Protein AF-A0A445M8Y1-F1 (afdb_monomer_lite)

Secondary structure (DSSP, 8-state):
-HHHHHHHHHHHHHHHT--HHHHHHHHHHHHHHHHHHHHHHHHTS--S-------GGGHHHHHHHHT-HHHHT-S-HHHHHHHHHHHHHHHHHHHHHHHHHHHHTSHHHHHHTT--HHHHHHHHHHHHHHHHHHHHHHHHTTHHHHHHHHHHHHHHHHHHHHHHHHH----HHHHH-HHHHHHHHHHHHHHHHHHTTTTTTS-HHHHHHH-SSTT-TTTT---

Structure (mmCIF, N/CA/C/O backbone):
data_AF-A0A445M8Y1-F1
#
_entry.id   AF-A0A445M8Y1-F1
#
loop_
_atom_site.group_PDB
_atom_site.id
_atom_site.type_symbol
_atom_site.label_atom_id
_atom_site.label_alt_id
_atom_site.label_comp_id
_atom_site.label_asym_id
_atom_site.label_entity_id
_atom_site.label_seq_id
_atom_site.pdbx_PDB_ins_code
_atom_site.Cartn_x
_atom_site.Cartn_y
_atom_site.Cartn_z
_atom_site.occupancy
_atom_site.B_iso_or_equiv
_atom_site.auth_seq_id
_atom_site.auth_comp_id
_atom_site.auth_asym_id
_atom_site.auth_atom_id
_atom_site.pdbx_PDB_model_num
ATOM 1 N N . MET A 1 1 ? -0.421 6.472 5.011 1.00 73.62 1 MET A N 1
ATOM 2 C CA . MET A 1 1 ? -1.508 6.854 4.087 1.00 73.62 1 MET A CA 1
ATOM 3 C C . MET A 1 1 ? -1.065 6.654 2.653 1.00 73.62 1 MET A C 1
ATOM 5 O O . MET A 1 1 ? -1.337 5.591 2.128 1.00 73.62 1 MET A O 1
ATOM 9 N N . LEU A 1 2 ? -0.297 7.571 2.052 1.00 77.38 2 LEU A N 1
ATOM 10 C CA . LEU A 1 2 ? 0.151 7.403 0.660 1.00 77.38 2 LEU A CA 1
ATO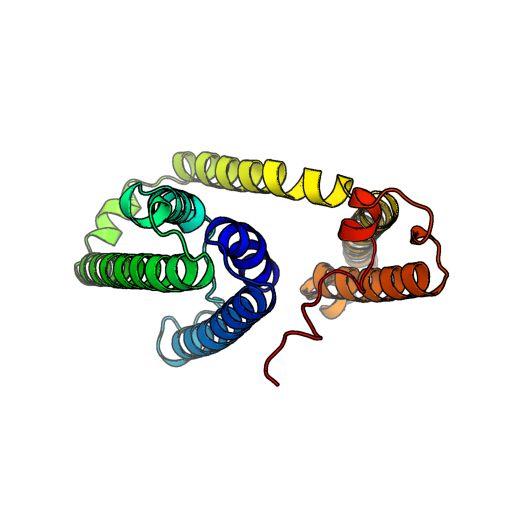M 11 C C . LEU A 1 2 ? 0.944 6.103 0.442 1.00 77.38 2 LEU A C 1
ATOM 13 O O . LEU A 1 2 ? 0.618 5.334 -0.454 1.00 77.38 2 LEU A O 1
ATOM 17 N N . GLY A 1 3 ? 1.906 5.801 1.323 1.00 80.50 3 GLY A N 1
ATOM 18 C CA . GLY A 1 3 ? 2.697 4.567 1.229 1.00 80.50 3 GLY A CA 1
ATOM 19 C C . GLY A 1 3 ? 1.847 3.293 1.278 1.00 80.50 3 GLY A C 1
ATOM 20 O O . GLY A 1 3 ? 1.976 2.439 0.410 1.00 80.50 3 GLY A O 1
ATOM 21 N N . THR A 1 4 ? 0.924 3.179 2.238 1.00 83.25 4 THR A N 1
ATOM 22 C CA . THR A 1 4 ? 0.043 2.005 2.375 1.00 83.25 4 THR A CA 1
ATOM 23 C C . THR A 1 4 ? -0.933 1.869 1.206 1.00 83.25 4 THR A C 1
ATOM 25 O O . THR A 1 4 ? -1.111 0.765 0.696 1.00 83.25 4 THR A O 1
ATOM 28 N N . SER A 1 5 ? -1.522 2.975 0.740 1.00 86.00 5 SER A N 1
ATOM 29 C CA . SER A 1 5 ? -2.474 2.982 -0.380 1.00 86.00 5 SER A CA 1
ATOM 30 C C . SER A 1 5 ? -1.845 2.597 -1.721 1.00 86.00 5 SER A C 1
ATOM 32 O O . SER A 1 5 ? -2.552 2.097 -2.587 1.00 86.00 5 SER A O 1
ATOM 34 N N . VAL A 1 6 ? -0.534 2.793 -1.893 1.00 87.25 6 VAL A N 1
ATOM 35 C CA . VAL A 1 6 ? 0.199 2.366 -3.098 1.00 87.25 6 VAL A CA 1
ATOM 36 C C . VAL A 1 6 ? 0.781 0.961 -2.929 1.00 87.25 6 VAL A C 1
ATOM 38 O O . VAL A 1 6 ? 0.692 0.134 -3.837 1.00 87.25 6 VAL A O 1
ATOM 41 N N . MET A 1 7 ? 1.351 0.657 -1.762 1.00 87.31 7 MET A N 1
ATOM 42 C CA . MET A 1 7 ? 2.057 -0.600 -1.504 1.00 87.31 7 MET A CA 1
ATOM 43 C C . MET A 1 7 ? 1.112 -1.803 -1.437 1.00 87.31 7 MET A C 1
ATOM 45 O O . MET A 1 7 ? 1.424 -2.843 -2.013 1.00 87.31 7 MET A O 1
ATOM 49 N N . ILE A 1 8 ? -0.058 -1.669 -0.800 1.00 90.00 8 ILE A N 1
ATOM 50 C CA . ILE A 1 8 ? -1.018 -2.778 -0.667 1.00 90.00 8 ILE A CA 1
ATOM 51 C C . ILE A 1 8 ? -1.516 -3.255 -2.049 1.00 90.00 8 ILE A C 1
ATOM 53 O O . ILE A 1 8 ? -1.362 -4.443 -2.340 1.00 90.00 8 ILE A O 1
ATOM 57 N N . PRO A 1 9 ? -2.029 -2.390 -2.951 1.00 91.06 9 PRO A N 1
ATOM 58 C CA . PRO A 1 9 ? -2.426 -2.823 -4.293 1.00 91.06 9 PRO A CA 1
ATOM 59 C C . PRO A 1 9 ? -1.253 -3.324 -5.130 1.00 91.06 9 PRO A C 1
ATOM 61 O O . PRO A 1 9 ? -1.394 -4.313 -5.842 1.00 91.06 9 PRO A O 1
ATOM 64 N N . SER A 1 10 ? -0.083 -2.688 -5.015 1.00 89.00 10 SER A N 1
ATOM 65 C CA . SER A 1 10 ? 1.110 -3.110 -5.760 1.00 89.00 10 SER A CA 1
ATOM 66 C C . SER A 1 10 ? 1.560 -4.525 -5.392 1.00 89.00 10 SER A C 1
ATOM 68 O O . SER A 1 10 ? 2.073 -5.236 -6.251 1.00 89.00 10 SER A O 1
ATOM 70 N N . MET A 1 11 ? 1.336 -4.948 -4.144 1.00 89.06 11 MET A N 1
ATOM 71 C CA . MET A 1 11 ? 1.609 -6.313 -3.690 1.00 89.06 11 MET A CA 1
ATOM 72 C C . MET A 1 11 ? 0.490 -7.298 -4.047 1.00 89.06 11 MET A C 1
ATOM 74 O O . MET A 1 11 ? 0.777 -8.425 -4.437 1.00 89.06 11 MET A O 1
ATOM 78 N N . LEU A 1 12 ? -0.778 -6.904 -3.895 1.00 91.94 12 LEU A N 1
ATOM 79 C CA . LEU A 1 12 ? -1.909 -7.836 -3.977 1.00 91.94 12 LEU A CA 1
ATOM 80 C C . LEU A 1 12 ? -2.469 -8.007 -5.393 1.00 91.94 12 LEU A C 1
ATOM 82 O O . LEU A 1 12 ? -2.816 -9.122 -5.772 1.00 91.94 12 LEU A O 1
ATOM 86 N N . VAL A 1 13 ? -2.561 -6.937 -6.187 1.00 92.25 13 VAL A N 1
ATOM 87 C CA . VAL A 1 13 ? -3.197 -6.973 -7.518 1.00 92.25 13 VAL A CA 1
ATOM 88 C C . VAL A 1 13 ? -2.524 -7.961 -8.478 1.00 92.25 13 VAL A C 1
ATOM 90 O O . VAL A 1 13 ? -3.246 -8.750 -9.092 1.00 92.25 13 VAL A O 1
ATOM 93 N N . PRO A 1 14 ? -1.179 -8.032 -8.557 1.00 90.56 14 PRO A N 1
ATOM 94 C CA . PRO A 1 14 ? -0.519 -9.022 -9.406 1.00 90.56 14 PRO A CA 1
ATOM 95 C C . PRO A 1 14 ? -0.829 -10.470 -9.001 1.00 90.56 14 PRO A C 1
ATOM 97 O O . PRO A 1 14 ? -0.978 -11.333 -9.861 1.00 90.56 14 PRO A O 1
ATOM 100 N N . LEU A 1 15 ? -0.986 -10.744 -7.700 1.00 90.69 15 LEU A N 1
ATOM 101 C CA . LEU A 1 15 ? -1.297 -12.088 -7.192 1.00 90.69 15 LEU A CA 1
ATOM 102 C C . LEU A 1 15 ? -2.711 -12.548 -7.568 1.00 90.69 15 LEU A C 1
ATOM 104 O O . LEU A 1 15 ? -2.971 -13.745 -7.643 1.00 90.69 15 LEU A O 1
ATOM 108 N N . MET A 1 16 ? -3.612 -11.602 -7.831 1.00 91.06 16 MET A N 1
ATOM 109 C CA . MET A 1 16 ? -4.979 -11.868 -8.278 1.00 91.06 16 MET A CA 1
ATOM 110 C C . MET A 1 16 ? -5.075 -12.079 -9.797 1.00 91.06 16 MET A C 1
ATOM 112 O O . MET A 1 16 ? -6.100 -12.543 -10.284 1.00 91.06 16 MET A O 1
ATOM 116 N N . GLY A 1 17 ? -4.007 -11.803 -10.557 1.00 87.44 17 GLY A N 1
ATOM 117 C CA . GLY A 1 17 ? -4.031 -11.778 -12.026 1.00 87.44 17 GLY A CA 1
ATOM 118 C C . GLY A 1 17 ? -4.424 -10.428 -12.628 1.00 87.44 17 GLY A C 1
ATOM 119 O O . GLY A 1 17 ? -4.651 -10.356 -13.830 1.00 87.44 17 GLY A O 1
ATOM 120 N N . GLY A 1 18 ? -4.497 -9.368 -11.816 1.00 88.81 18 GLY A N 1
ATOM 121 C CA . GLY A 1 18 ? -4.826 -8.031 -12.303 1.00 88.81 18 GLY A CA 1
ATOM 122 C C . GLY A 1 18 ? -3.691 -7.409 -13.118 1.00 88.81 18 GLY A C 1
ATOM 123 O O . GLY A 1 18 ? -2.506 -7.629 -12.847 1.00 88.81 18 GLY A O 1
ATOM 124 N N . THR A 1 19 ? -4.071 -6.605 -14.104 1.00 90.62 19 THR A N 1
ATOM 125 C CA . THR A 1 19 ? -3.153 -5.851 -14.968 1.00 90.62 19 THR A CA 1
ATOM 126 C C . THR A 1 19 ? -2.635 -4.577 -14.283 1.00 90.62 19 THR A C 1
ATOM 128 O O . THR A 1 19 ? -3.088 -4.197 -13.199 1.00 90.62 19 THR A O 1
ATOM 131 N N . ASP A 1 20 ? -1.693 -3.867 -14.912 1.00 87.88 20 ASP A N 1
ATOM 132 C CA . ASP A 1 20 ? -1.254 -2.555 -14.414 1.00 87.88 20 ASP A CA 1
ATOM 133 C C . ASP A 1 20 ? -2.398 -1.525 -14.405 1.00 87.88 20 ASP A C 1
ATOM 135 O O . ASP A 1 20 ? -2.482 -0.722 -13.475 1.00 87.88 20 ASP A O 1
ATOM 139 N N . ALA A 1 21 ? -3.335 -1.610 -15.356 1.00 88.00 21 ALA A N 1
ATOM 140 C CA . ALA A 1 21 ? -4.548 -0.789 -15.372 1.00 88.00 21 ALA A CA 1
ATOM 141 C C . ALA A 1 21 ? -5.437 -1.062 -14.146 1.00 88.00 21 ALA A C 1
ATOM 143 O O . ALA A 1 21 ? -5.876 -0.134 -13.461 1.00 88.00 21 ALA A O 1
ATOM 144 N N . ASP A 1 22 ? -5.638 -2.339 -13.807 1.00 90.38 22 ASP A N 1
ATOM 145 C CA . ASP A 1 22 ? -6.395 -2.745 -12.618 1.00 90.38 22 ASP A CA 1
ATOM 146 C C . ASP A 1 22 ? -5.720 -2.258 -11.329 1.00 90.38 22 ASP A C 1
ATOM 148 O O . ASP A 1 22 ? -6.378 -1.763 -10.410 1.00 90.38 22 ASP A O 1
ATOM 152 N N . LYS A 1 23 ? -4.386 -2.332 -11.275 1.00 90.94 23 LYS A N 1
ATOM 153 C CA . LYS A 1 23 ? -3.584 -1.851 -10.144 1.00 90.94 23 LYS A CA 1
ATOM 154 C C . LYS A 1 23 ? -3.793 -0.359 -9.905 1.00 90.94 23 LYS A C 1
ATOM 156 O O . LYS A 1 23 ? -4.068 0.037 -8.772 1.00 90.94 23 LYS A O 1
ATOM 161 N N . ILE A 1 24 ? -3.705 0.461 -10.953 1.00 90.12 24 ILE A N 1
ATOM 162 C CA . ILE A 1 24 ? -3.908 1.915 -10.854 1.00 90.12 24 ILE A CA 1
ATOM 163 C C . ILE A 1 24 ? -5.339 2.226 -10.439 1.00 90.12 24 ILE A C 1
ATOM 165 O O . ILE A 1 24 ? -5.545 3.049 -9.548 1.00 90.12 24 ILE A O 1
ATOM 169 N N . ARG A 1 25 ? -6.323 1.531 -11.022 1.00 91.06 25 ARG A N 1
ATOM 170 C CA . ARG A 1 25 ? -7.731 1.705 -10.664 1.00 91.06 25 ARG A CA 1
ATOM 171 C C . ARG A 1 25 ? -7.951 1.480 -9.170 1.00 91.06 25 ARG A C 1
ATOM 173 O O . ARG A 1 25 ? -8.587 2.308 -8.526 1.00 91.06 25 ARG A O 1
ATOM 180 N N . VAL A 1 26 ? -7.369 0.422 -8.602 1.00 92.44 26 VAL A N 1
ATOM 181 C CA . VAL A 1 26 ? -7.456 0.134 -7.161 1.00 92.44 26 VAL A CA 1
ATOM 182 C C . VAL A 1 26 ? -6.739 1.199 -6.318 1.00 92.44 26 VAL A C 1
ATOM 184 O O . VAL A 1 26 ? -7.274 1.619 -5.290 1.00 92.44 26 VAL A O 1
ATOM 187 N N . ILE A 1 27 ? -5.561 1.676 -6.740 1.00 92.00 27 ILE A N 1
ATOM 188 C CA . ILE A 1 27 ? -4.834 2.758 -6.045 1.00 92.00 27 ILE A CA 1
ATOM 189 C C . ILE A 1 27 ? -5.676 4.039 -6.022 1.00 92.00 27 ILE A C 1
ATOM 191 O O . ILE A 1 27 ? -5.861 4.640 -4.962 1.00 92.00 27 ILE A O 1
ATOM 195 N N . GLN A 1 28 ? -6.227 4.436 -7.169 1.00 91.00 28 GLN A N 1
ATOM 196 C CA . GLN A 1 28 ? -7.053 5.632 -7.304 1.00 91.00 28 GLN A CA 1
ATOM 197 C C . GLN A 1 28 ? -8.319 5.536 -6.449 1.00 91.00 28 GLN A C 1
ATOM 199 O O . GLN A 1 28 ? -8.632 6.477 -5.718 1.00 91.00 28 GLN A O 1
ATOM 204 N N . THR A 1 29 ? -9.019 4.396 -6.467 1.00 92.12 29 THR A N 1
ATOM 205 C CA . THR A 1 29 ? -10.215 4.216 -5.634 1.00 92.12 29 THR A CA 1
ATOM 206 C C . THR A 1 29 ? -9.878 4.236 -4.149 1.00 92.12 29 THR A C 1
ATOM 208 O O . THR A 1 29 ? -10.604 4.852 -3.375 1.00 92.12 29 THR A O 1
ATOM 211 N N . LEU A 1 30 ? -8.767 3.618 -3.732 1.00 92.25 30 LEU A N 1
ATOM 212 C CA . LEU A 1 30 ? -8.340 3.643 -2.332 1.00 92.25 30 LEU A CA 1
ATOM 213 C C . LEU A 1 30 ? -7.996 5.055 -1.865 1.00 92.25 30 LEU A C 1
ATOM 215 O O . LEU A 1 30 ? -8.400 5.428 -0.767 1.00 92.25 30 LEU A O 1
ATOM 219 N N . LEU A 1 31 ? -7.280 5.842 -2.673 1.00 91.94 31 LEU A N 1
ATOM 220 C CA . LEU A 1 31 ? -6.955 7.233 -2.345 1.00 91.94 31 LEU A CA 1
ATOM 221 C C . LEU A 1 31 ? -8.214 8.100 -2.257 1.00 91.94 31 LEU A C 1
ATOM 223 O O . LEU A 1 31 ? -8.374 8.848 -1.294 1.00 91.94 31 LEU A O 1
ATOM 227 N N . PHE A 1 32 ? -9.127 7.957 -3.217 1.00 92.62 32 PHE A N 1
ATOM 228 C CA . PHE A 1 32 ? -10.375 8.714 -3.247 1.00 92.62 32 PHE A CA 1
ATOM 229 C C . PHE A 1 32 ? -11.269 8.395 -2.040 1.00 92.62 32 PHE A C 1
ATOM 231 O O . PHE A 1 32 ? -11.679 9.294 -1.306 1.00 92.62 32 PHE A O 1
ATOM 238 N N . VAL A 1 33 ? -11.503 7.107 -1.771 1.00 92.81 33 VAL A N 1
ATOM 239 C CA . VAL A 1 33 ? -12.322 6.654 -0.636 1.00 92.81 33 VAL A CA 1
ATOM 240 C C . VAL A 1 33 ? -11.652 6.981 0.704 1.00 92.81 33 VAL A C 1
ATOM 242 O O . VAL A 1 33 ? -12.331 7.376 1.647 1.00 92.81 33 VAL A O 1
ATOM 245 N N . SER A 1 34 ? -10.322 6.889 0.799 1.00 92.06 34 SER A N 1
ATOM 246 C CA . SER A 1 34 ? -9.547 7.330 1.971 1.00 92.06 34 SER A CA 1
ATOM 247 C C . SER A 1 34 ? -9.737 8.823 2.257 1.00 92.06 34 SER A C 1
ATOM 249 O O . SER A 1 34 ? -9.934 9.200 3.415 1.00 92.06 34 SER A O 1
ATOM 251 N N . GLY A 1 35 ? -9.749 9.662 1.217 1.00 91.81 35 GLY A N 1
ATOM 252 C CA . GLY A 1 35 ? -10.036 11.092 1.331 1.00 91.81 35 GLY A CA 1
ATOM 253 C C . GLY A 1 35 ? -11.444 11.364 1.863 1.00 91.81 35 GLY A C 1
ATOM 254 O O . GLY A 1 35 ? -11.593 12.098 2.840 1.00 91.81 35 GLY A O 1
ATOM 255 N N . ILE A 1 36 ? -12.461 10.708 1.291 1.00 93.19 36 ILE A N 1
ATOM 256 C CA . ILE A 1 36 ? -13.856 10.821 1.752 1.00 93.19 36 ILE A CA 1
ATOM 257 C C . ILE A 1 36 ? -13.982 10.373 3.211 1.00 93.19 36 ILE A C 1
ATOM 259 O O . ILE A 1 36 ? -14.523 11.106 4.035 1.00 93.19 36 ILE A O 1
ATOM 263 N N . ASN A 1 37 ? -13.442 9.204 3.557 1.00 91.25 37 ASN A N 1
ATOM 264 C CA . ASN A 1 37 ? -13.527 8.667 4.915 1.00 91.25 37 ASN A CA 1
ATOM 265 C C . ASN A 1 37 ? -12.814 9.558 5.933 1.00 91.25 37 ASN A C 1
ATOM 267 O O . ASN A 1 37 ? -13.316 9.753 7.035 1.00 91.25 37 ASN A O 1
ATOM 271 N N . THR A 1 38 ? -11.669 10.133 5.566 1.00 92.44 38 THR A N 1
ATOM 272 C CA . THR A 1 38 ? -10.955 11.081 6.427 1.00 92.44 38 THR A CA 1
ATOM 273 C C . THR A 1 38 ? -11.769 12.359 6.634 1.00 92.44 38 THR A C 1
ATOM 275 O O . THR A 1 38 ? -11.866 12.842 7.760 1.00 92.44 38 THR A O 1
ATOM 278 N N . LEU A 1 39 ? -12.403 12.887 5.581 1.00 92.12 39 LEU A N 1
ATOM 279 C CA . LEU A 1 39 ? -13.271 14.061 5.689 1.00 92.12 39 LEU A CA 1
ATOM 280 C C . LEU A 1 39 ? -14.480 13.778 6.591 1.00 92.12 39 LEU A C 1
ATOM 282 O O . LEU A 1 39 ? -14.787 14.571 7.478 1.00 92.12 39 LEU A O 1
ATOM 286 N N . LEU A 1 40 ? -15.127 12.622 6.419 1.00 91.12 40 LEU A N 1
ATOM 287 C CA . LEU A 1 40 ? -16.230 12.188 7.279 1.00 91.12 40 LEU A CA 1
ATOM 288 C C . LEU A 1 40 ? -15.779 12.017 8.738 1.00 91.12 40 LEU A C 1
ATOM 290 O O . LEU A 1 40 ? -16.475 12.475 9.642 1.00 91.12 40 LEU A O 1
ATOM 294 N N . GLN A 1 41 ? -14.598 11.437 8.978 1.00 91.00 41 GLN A N 1
ATOM 295 C CA . GLN A 1 41 ? -14.025 11.282 10.319 1.00 91.00 41 GLN A CA 1
ATOM 296 C C . GLN A 1 41 ? -13.749 12.636 10.992 1.00 91.00 41 GLN A C 1
ATOM 298 O O . GLN A 1 41 ? -13.993 12.791 12.192 1.00 91.00 41 GLN A O 1
ATOM 303 N N . ALA A 1 42 ? -13.268 13.615 10.223 1.00 90.94 42 ALA A N 1
ATOM 304 C CA . ALA A 1 42 ? -12.962 14.952 10.714 1.00 90.94 42 ALA A CA 1
ATOM 305 C C . ALA A 1 42 ? -14.222 15.801 10.964 1.00 90.94 42 ALA A C 1
ATOM 307 O O . ALA A 1 42 ? -14.261 16.551 11.936 1.00 90.94 42 ALA A O 1
ATOM 308 N N . LEU A 1 43 ? -15.254 15.686 10.118 1.00 90.38 43 LEU A N 1
ATOM 309 C CA . LEU A 1 43 ? -16.479 16.490 10.226 1.00 90.38 43 LEU A CA 1
ATOM 310 C C . LEU A 1 43 ? -17.515 15.877 11.183 1.00 90.38 43 LEU A C 1
ATOM 312 O O . LEU A 1 43 ? -18.005 16.555 12.091 1.00 90.38 43 LEU A O 1
ATOM 316 N N . PHE A 1 44 ? -17.844 14.598 10.983 1.00 90.00 44 PHE A N 1
ATOM 317 C CA . PHE A 1 44 ? -18.935 13.894 11.674 1.00 90.00 44 PHE A CA 1
ATOM 318 C C . PHE A 1 44 ? -18.456 12.850 12.688 1.00 90.00 44 PHE A C 1
ATOM 320 O O . PHE A 1 44 ? -19.230 12.452 13.553 1.00 90.00 44 PHE A O 1
ATOM 327 N N . GLY A 1 45 ? -17.209 12.388 12.576 1.00 87.25 45 GLY A N 1
ATOM 328 C CA . GLY A 1 45 ? -16.622 11.408 13.485 1.00 87.25 45 GLY A CA 1
ATOM 329 C C . GLY A 1 45 ? -16.126 12.027 14.793 1.00 87.25 45 GLY A C 1
ATOM 330 O O . GLY A 1 45 ? -16.772 12.866 15.415 1.00 87.25 45 GLY A O 1
ATOM 331 N N . THR A 1 46 ? -14.934 11.618 15.223 1.00 84.62 46 THR A N 1
ATOM 332 C CA . THR A 1 46 ? -14.339 12.058 16.497 1.00 84.62 46 THR A CA 1
ATOM 333 C C . THR A 1 46 ? -13.788 13.484 16.466 1.00 84.62 46 THR A C 1
ATOM 335 O O . THR A 1 46 ? -13.314 13.961 17.495 1.00 84.62 46 THR A O 1
ATOM 338 N N . ARG A 1 47 ? -13.808 14.157 15.301 1.00 86.00 47 ARG A N 1
ATOM 339 C CA . ARG A 1 47 ? -13.215 15.491 15.070 1.00 86.00 47 ARG A CA 1
ATOM 340 C C . ARG A 1 47 ? -11.727 15.591 15.427 1.00 86.00 47 ARG A C 1
ATOM 342 O O . ARG A 1 47 ? -11.178 16.682 15.554 1.00 86.00 47 ARG A O 1
ATOM 349 N N . LEU A 1 48 ? -11.068 14.444 15.572 1.00 86.44 48 LEU A N 1
ATOM 350 C CA . LEU A 1 48 ? -9.631 14.345 15.773 1.00 86.44 48 LEU A CA 1
ATOM 351 C C . LEU A 1 48 ? -8.927 14.343 14.409 1.00 86.44 48 LEU A C 1
ATOM 353 O O . LEU A 1 48 ? -9.494 13.840 13.434 1.00 86.44 48 LEU A O 1
ATOM 357 N N . PRO A 1 49 ? -7.685 14.855 14.323 1.00 80.75 49 PRO A N 1
ATOM 358 C CA . PRO A 1 49 ? -6.877 14.811 13.108 1.00 80.75 49 PRO A CA 1
ATOM 359 C C . PRO A 1 49 ? -6.374 13.380 12.851 1.00 80.75 49 PRO A C 1
ATOM 361 O O . PRO A 1 49 ? -5.197 13.065 13.010 1.00 80.75 49 PRO A O 1
ATOM 364 N N . THR A 1 50 ? -7.289 12.480 12.490 1.00 86.38 50 THR A N 1
ATOM 365 C CA . THR A 1 50 ? -7.020 11.066 12.222 1.00 86.38 50 THR A CA 1
ATOM 366 C C . THR A 1 50 ? -7.221 10.783 10.743 1.00 86.38 50 THR A C 1
ATOM 368 O O . THR A 1 50 ? -8.320 10.929 10.216 1.00 86.38 50 THR A O 1
ATOM 371 N N . ILE A 1 51 ? -6.152 10.361 10.071 1.00 86.50 51 ILE A N 1
ATOM 372 C CA . ILE A 1 51 ? -6.201 10.024 8.648 1.00 86.50 51 ILE A CA 1
ATOM 373 C C . ILE A 1 51 ? -6.604 8.554 8.503 1.00 86.50 51 ILE A C 1
ATOM 375 O O . ILE A 1 51 ? -6.033 7.690 9.171 1.00 86.50 51 ILE A O 1
ATOM 379 N N . VAL A 1 52 ? -7.579 8.267 7.638 1.00 88.00 52 VAL A N 1
ATOM 380 C CA . VAL A 1 52 ? -8.137 6.922 7.418 1.00 88.00 52 VAL A CA 1
ATOM 381 C C . VAL A 1 52 ? -7.626 6.354 6.100 1.00 88.00 52 VAL A C 1
ATOM 383 O O . VAL A 1 52 ? -7.666 7.032 5.082 1.00 88.00 52 VAL A O 1
ATOM 386 N N . GLY A 1 53 ? -7.171 5.101 6.081 1.00 87.94 53 GLY A N 1
ATOM 387 C CA . GLY A 1 53 ? -6.582 4.477 4.895 1.00 87.94 53 GLY A CA 1
ATOM 388 C C . GLY A 1 53 ? -6.416 2.969 5.046 1.00 87.94 53 GLY A C 1
ATOM 389 O O . GLY A 1 53 ? -6.800 2.393 6.063 1.00 87.94 53 GLY A O 1
ATOM 390 N N . GLY A 1 54 ? -5.848 2.325 4.023 1.00 86.19 54 GLY A N 1
ATOM 391 C CA . GLY A 1 54 ? -5.658 0.872 4.007 1.00 86.19 54 GLY A CA 1
ATOM 392 C C . GLY A 1 54 ? -4.769 0.383 5.154 1.00 86.19 54 GLY A C 1
ATOM 393 O O . GLY A 1 54 ? -3.699 0.948 5.396 1.00 86.19 54 GLY A O 1
ATOM 394 N N . SER A 1 55 ? -5.211 -0.676 5.839 1.00 87.69 55 SER A N 1
ATOM 395 C CA . SER A 1 55 ? -4.487 -1.293 6.954 1.00 87.69 55 SER A CA 1
ATOM 396 C C . SER A 1 55 ? -3.737 -2.548 6.513 1.00 87.69 55 SER A C 1
ATOM 398 O O . SER A 1 55 ? -4.309 -3.438 5.879 1.00 87.69 55 SER A O 1
ATOM 400 N N . PHE A 1 56 ? -2.466 -2.652 6.911 1.00 84.12 56 PHE A N 1
ATOM 401 C CA . PHE A 1 56 ? -1.646 -3.843 6.677 1.00 84.12 56 PHE A CA 1
ATOM 402 C C . PHE A 1 56 ? -2.165 -5.088 7.404 1.00 84.12 56 PHE A C 1
ATOM 404 O O . PHE A 1 56 ? -1.884 -6.200 6.962 1.00 84.12 56 PHE A O 1
ATOM 411 N N . SER A 1 57 ? -2.970 -4.928 8.460 1.00 85.31 57 SER A N 1
ATOM 412 C CA . SER A 1 57 ? -3.564 -6.056 9.186 1.00 85.31 57 SER A CA 1
ATOM 413 C C . SER A 1 57 ? -4.457 -6.925 8.295 1.00 85.31 57 SER A C 1
ATOM 415 O O . SER A 1 57 ? -4.578 -8.122 8.534 1.00 85.31 57 SER A O 1
ATOM 417 N N . TYR A 1 58 ? -5.036 -6.351 7.233 1.00 88.75 58 TYR A N 1
ATOM 418 C CA . TYR A 1 58 ? -5.876 -7.084 6.285 1.00 88.75 58 TYR A CA 1
ATOM 419 C C . TYR A 1 58 ? -5.091 -7.798 5.180 1.00 88.75 58 TYR A C 1
ATOM 421 O O . TYR A 1 58 ? -5.673 -8.612 4.470 1.00 88.75 58 TYR A O 1
ATOM 429 N N . VAL A 1 59 ? -3.779 -7.574 5.042 1.00 89.19 59 VAL A N 1
ATOM 430 C CA . VAL A 1 59 ? -2.984 -8.222 3.983 1.00 89.19 59 VAL A CA 1
ATOM 431 C C . VAL A 1 59 ? -2.982 -9.741 4.136 1.00 89.19 59 VAL A C 1
ATOM 433 O O . VAL A 1 59 ? -3.159 -10.443 3.147 1.00 89.19 59 VAL A O 1
ATOM 436 N N . ILE A 1 60 ? -2.827 -10.260 5.357 1.00 89.81 60 ILE A N 1
ATOM 437 C CA . ILE A 1 60 ? -2.812 -11.711 5.597 1.00 89.81 60 ILE A CA 1
ATOM 438 C C . ILE A 1 60 ? -4.185 -12.352 5.307 1.00 89.81 60 ILE A C 1
ATOM 440 O O . ILE A 1 60 ? -4.218 -13.296 4.516 1.00 89.81 60 ILE A O 1
ATOM 444 N N . PRO A 1 61 ? -5.316 -11.840 5.839 1.00 92.94 61 PRO A N 1
ATOM 445 C CA . PRO A 1 61 ? -6.645 -12.320 5.451 1.00 92.94 61 PRO A CA 1
ATOM 446 C C . PRO A 1 61 ? -6.907 -12.255 3.944 1.00 92.94 61 PRO A C 1
ATOM 448 O O . PRO A 1 61 ? -7.440 -13.198 3.370 1.00 92.94 61 PRO A O 1
ATOM 451 N N . ILE A 1 62 ? -6.497 -11.172 3.277 1.00 94.25 62 ILE A N 1
ATOM 452 C CA . ILE A 1 62 ? -6.685 -11.041 1.830 1.00 94.25 62 ILE A CA 1
ATOM 453 C C . ILE A 1 62 ? -5.853 -12.082 1.076 1.00 94.25 62 ILE A C 1
ATOM 455 O O . ILE A 1 62 ? -6.366 -12.715 0.162 1.00 94.25 62 ILE A O 1
ATOM 459 N N . LEU A 1 63 ? -4.599 -12.321 1.471 1.00 93.06 63 LEU A N 1
ATOM 460 C CA . LEU A 1 63 ? -3.772 -13.371 0.868 1.00 93.06 63 LEU A CA 1
ATOM 461 C C . LEU A 1 63 ? -4.394 -14.762 1.011 1.00 93.06 63 LEU A C 1
ATOM 463 O O . LEU A 1 63 ? -4.235 -15.584 0.111 1.00 93.06 63 LEU A O 1
ATOM 467 N N . TYR A 1 64 ? -5.095 -15.021 2.115 1.00 94.56 64 TYR A N 1
ATOM 468 C CA . TYR A 1 64 ? -5.836 -16.264 2.293 1.00 94.56 64 TYR A CA 1
ATOM 469 C C . TYR A 1 64 ? -6.974 -16.387 1.271 1.00 94.56 64 TYR A C 1
ATOM 471 O O . TYR A 1 64 ? -7.060 -17.406 0.596 1.00 94.56 64 TYR A O 1
ATOM 479 N N . ILE A 1 65 ? -7.765 -15.323 1.077 1.00 94.31 65 ILE A N 1
ATOM 480 C CA . ILE A 1 65 ? -8.822 -15.278 0.049 1.00 94.31 65 ILE A CA 1
ATOM 481 C C . ILE A 1 65 ? -8.224 -15.477 -1.349 1.00 94.31 65 ILE A C 1
ATOM 483 O O . ILE A 1 65 ? -8.712 -16.298 -2.110 1.00 94.31 65 ILE A O 1
ATOM 487 N N . ILE A 1 66 ? -7.133 -14.781 -1.684 1.00 93.38 66 ILE A N 1
ATOM 488 C CA . ILE A 1 66 ? -6.478 -14.895 -3.000 1.00 93.38 66 ILE A CA 1
ATOM 489 C C . ILE A 1 66 ? -6.038 -16.338 -3.284 1.00 93.38 66 ILE A C 1
ATOM 491 O O . ILE A 1 66 ? -6.083 -16.783 -4.428 1.00 93.38 66 ILE A O 1
ATOM 495 N N . ARG A 1 67 ? -5.587 -17.067 -2.259 1.00 93.06 67 ARG A N 1
ATOM 496 C CA . ARG A 1 67 ? -5.113 -18.454 -2.378 1.00 93.06 67 ARG A CA 1
ATOM 497 C C . ARG A 1 67 ? -6.230 -19.492 -2.322 1.00 93.06 67 ARG A C 1
ATOM 499 O O . ARG A 1 67 ? -5.922 -20.683 -2.348 1.00 93.06 67 ARG A O 1
ATOM 506 N N . ASP A 1 68 ? -7.487 -19.072 -2.242 1.00 94.00 68 ASP A N 1
ATOM 507 C CA . ASP A 1 68 ? -8.600 -20.006 -2.230 1.00 94.00 68 ASP A CA 1
ATOM 508 C C . ASP A 1 68 ? -8.661 -20.820 -3.530 1.00 94.00 68 ASP A C 1
ATOM 510 O O . ASP A 1 68 ? -8.512 -20.296 -4.638 1.00 94.00 68 ASP A O 1
ATOM 514 N N . SER A 1 69 ? -8.874 -22.128 -3.384 1.00 90.56 69 SER A N 1
ATOM 515 C CA . SER A 1 69 ? -8.837 -23.067 -4.507 1.00 90.56 69 SER A CA 1
ATOM 516 C C . SER A 1 69 ? -9.903 -22.776 -5.565 1.00 90.56 69 SER A C 1
ATOM 518 O O . SER A 1 69 ? -9.625 -22.948 -6.750 1.00 90.56 69 SER A O 1
ATOM 520 N N . SER A 1 70 ? -11.080 -22.275 -5.169 1.00 91.19 70 SER A N 1
ATOM 521 C CA . SER A 1 70 ? -12.156 -21.953 -6.111 1.00 91.19 70 SER A CA 1
ATOM 522 C C . SER A 1 70 ? -11.791 -20.771 -7.011 1.00 91.19 70 SER A C 1
ATOM 524 O O . SER A 1 70 ? -12.064 -20.793 -8.208 1.00 91.19 70 SER A O 1
ATOM 526 N N . LEU A 1 71 ? -11.085 -19.777 -6.462 1.00 89.69 71 LEU A N 1
ATOM 527 C CA . LEU A 1 71 ? -10.620 -18.605 -7.202 1.00 89.69 71 LEU A CA 1
ATOM 528 C C . LEU A 1 71 ? -9.402 -18.925 -8.078 1.00 89.69 71 LEU A C 1
ATOM 530 O O . LEU A 1 71 ? -9.269 -18.394 -9.178 1.00 89.69 71 LEU A O 1
ATOM 534 N N . GLN A 1 72 ? -8.515 -19.812 -7.623 1.00 89.31 72 GLN A N 1
ATOM 535 C CA . GLN A 1 72 ? -7.334 -20.222 -8.392 1.00 89.31 72 GLN A CA 1
ATOM 536 C C . GLN A 1 72 ? -7.669 -21.118 -9.593 1.00 89.31 72 GLN A C 1
ATOM 538 O O . GLN A 1 72 ? -6.885 -21.171 -10.538 1.00 89.31 72 GLN A O 1
ATOM 543 N N . GLN A 1 73 ? -8.821 -21.794 -9.581 1.00 91.00 73 GLN A N 1
ATOM 544 C CA . GLN A 1 73 ? -9.293 -22.617 -10.701 1.00 91.00 73 GLN A CA 1
ATOM 545 C C . GLN A 1 73 ? -9.789 -21.800 -11.903 1.00 91.00 73 GLN A C 1
ATOM 547 O O . GLN A 1 73 ? -9.957 -22.362 -12.984 1.00 91.00 73 GLN A O 1
ATOM 552 N N . ILE A 1 74 ? -10.012 -20.492 -11.742 1.00 90.00 74 ILE A N 1
ATOM 553 C CA . ILE A 1 74 ? -10.489 -19.620 -12.819 1.00 90.00 74 ILE A CA 1
ATOM 554 C C . ILE A 1 74 ? -9.361 -19.438 -13.849 1.00 90.00 74 ILE A C 1
ATOM 556 O O . ILE A 1 74 ? -8.301 -18.909 -13.495 1.00 90.00 74 ILE A O 1
ATOM 560 N N . PRO A 1 75 ? -9.562 -19.855 -15.114 1.00 88.25 75 PRO A N 1
ATOM 561 C CA . PRO A 1 75 ? -8.511 -19.816 -16.126 1.00 88.25 75 PRO A CA 1
ATOM 562 C C . PRO A 1 75 ? -8.222 -18.394 -16.617 1.00 88.25 75 PRO A C 1
ATOM 564 O O . PRO A 1 75 ? -7.072 -18.085 -16.927 1.00 88.25 75 PRO A O 1
ATOM 567 N N . ASP A 1 76 ? -9.239 -17.527 -16.680 1.00 92.31 76 ASP A N 1
ATOM 568 C CA . ASP A 1 76 ? -9.072 -16.148 -17.133 1.00 92.31 76 ASP A CA 1
ATOM 569 C C . ASP A 1 76 ? -8.543 -15.242 -15.999 1.00 92.31 76 ASP A C 1
ATOM 571 O O . ASP A 1 76 ? -9.199 -15.095 -14.961 1.00 92.31 76 ASP A O 1
ATOM 575 N N . PRO A 1 77 ? -7.363 -14.609 -16.156 1.00 89.88 77 PRO A N 1
ATOM 576 C CA . PRO A 1 77 ? -6.761 -13.791 -15.106 1.00 89.88 77 PRO A CA 1
ATOM 577 C C . PRO A 1 77 ? -7.560 -12.523 -14.780 1.00 89.88 77 PRO A C 1
ATOM 579 O O . PRO A 1 77 ? -7.563 -12.098 -13.621 1.00 89.88 77 PRO A O 1
ATOM 582 N N . HIS A 1 78 ? -8.251 -11.929 -15.759 1.00 90.12 78 HIS A N 1
ATOM 583 C CA . HIS A 1 78 ? -9.062 -10.735 -15.518 1.00 90.12 78 HIS A CA 1
ATOM 584 C C . HIS A 1 78 ? -10.344 -11.082 -14.752 1.00 90.12 78 HIS A C 1
ATOM 586 O O . HIS A 1 78 ? -10.679 -10.424 -13.762 1.00 90.12 78 HIS A O 1
ATOM 592 N N . GLU A 1 79 ? -11.024 -12.163 -15.136 1.00 91.31 79 GLU A N 1
ATOM 593 C CA . GLU A 1 79 ? -12.161 -12.682 -14.384 1.00 91.31 79 GLU A CA 1
ATOM 594 C C . GLU A 1 79 ? -11.765 -13.080 -12.957 1.00 91.31 79 GLU A C 1
ATOM 596 O O . GLU A 1 79 ? -12.450 -12.702 -12.001 1.00 91.31 79 GLU A O 1
ATOM 601 N N . ARG A 1 80 ? -10.617 -13.750 -12.785 1.00 92.62 80 ARG A N 1
ATOM 602 C CA . ARG A 1 80 ? -10.078 -14.085 -11.461 1.00 92.62 80 ARG A CA 1
ATOM 603 C C . ARG A 1 80 ? -9.879 -12.841 -10.603 1.00 92.62 80 ARG A C 1
ATOM 605 O O . ARG A 1 80 ? -10.278 -12.837 -9.435 1.00 92.62 80 ARG A O 1
ATOM 612 N N . PHE A 1 81 ? -9.312 -11.775 -11.164 1.00 93.69 81 PHE A N 1
ATOM 613 C CA . PHE A 1 81 ? -9.158 -10.503 -10.463 1.00 93.69 81 PHE A CA 1
ATOM 614 C C . PHE A 1 81 ? -10.509 -9.922 -10.025 1.00 93.69 81 PHE A C 1
ATOM 616 O O . PHE A 1 81 ? -10.674 -9.572 -8.854 1.00 93.69 81 PHE A O 1
ATOM 623 N N . LEU A 1 82 ? -11.496 -9.868 -10.924 1.00 93.12 82 LEU A N 1
ATOM 624 C CA . LEU A 1 82 ? -12.825 -9.329 -10.623 1.00 93.12 82 LEU A CA 1
ATOM 625 C C . LEU A 1 82 ? -13.545 -10.133 -9.535 1.00 93.12 82 LEU A C 1
ATOM 627 O O . LEU A 1 82 ? -14.096 -9.546 -8.600 1.00 93.12 82 LEU A O 1
ATOM 631 N N . GLN A 1 83 ? -13.535 -11.463 -9.630 1.00 94.12 83 GLN A N 1
ATOM 632 C CA . GLN A 1 83 ? -14.171 -12.330 -8.638 1.00 94.12 83 GLN A CA 1
ATOM 633 C C . GLN A 1 83 ? -13.470 -12.235 -7.276 1.00 94.12 83 GLN A C 1
ATOM 635 O O . GLN A 1 83 ? -14.134 -12.079 -6.249 1.00 94.12 83 GLN A O 1
ATOM 640 N N . THR A 1 84 ? -12.135 -12.212 -7.262 1.00 94.38 84 THR A N 1
ATOM 641 C CA . THR A 1 84 ? -11.357 -12.065 -6.023 1.00 94.38 84 THR A CA 1
ATOM 642 C C . THR A 1 84 ? -11.602 -10.704 -5.366 1.00 94.38 84 THR A C 1
ATOM 644 O O . THR A 1 84 ? -11.811 -10.630 -4.155 1.00 94.38 84 THR A O 1
ATOM 647 N N . MET A 1 85 ? -11.666 -9.618 -6.145 1.00 94.06 85 MET A N 1
ATOM 648 C CA . MET A 1 85 ? -11.991 -8.285 -5.625 1.00 94.06 85 MET A CA 1
ATOM 649 C C . MET A 1 85 ? -13.390 -8.223 -5.008 1.00 94.06 85 MET A C 1
ATOM 651 O O . MET A 1 85 ? -13.551 -7.632 -3.940 1.00 94.06 85 MET A O 1
ATOM 655 N N . ARG A 1 86 ? -14.389 -8.867 -5.626 1.00 94.62 86 ARG A N 1
ATOM 656 C CA . ARG A 1 86 ? -15.745 -8.971 -5.057 1.00 94.62 86 ARG A CA 1
ATOM 657 C C . ARG A 1 86 ? -15.742 -9.731 -3.730 1.00 94.62 86 ARG A C 1
ATOM 659 O O . ARG A 1 86 ? -16.360 -9.268 -2.774 1.00 94.62 86 ARG A O 1
ATOM 666 N N . ALA A 1 87 ? -15.015 -10.847 -3.648 1.00 94.81 87 ALA A N 1
ATOM 667 C CA . ALA A 1 87 ? -14.889 -11.628 -2.417 1.00 94.81 87 ALA A CA 1
ATOM 668 C C . ALA A 1 87 ? -14.225 -10.819 -1.288 1.00 94.81 87 ALA A C 1
ATOM 670 O O . ALA A 1 87 ? -14.741 -10.772 -0.171 1.00 94.81 87 ALA A O 1
ATOM 671 N N . ILE A 1 88 ? -13.128 -10.113 -1.590 1.00 94.62 88 ILE A N 1
ATOM 672 C CA . ILE A 1 88 ? -12.437 -9.237 -0.632 1.00 94.62 88 ILE A CA 1
ATOM 673 C C . ILE A 1 88 ? -13.366 -8.119 -0.147 1.00 94.62 88 ILE A C 1
ATOM 675 O O . ILE A 1 88 ? -13.463 -7.879 1.055 1.00 94.62 88 ILE A O 1
ATOM 679 N N . GLN A 1 89 ? -14.066 -7.439 -1.057 1.00 94.44 89 GLN A N 1
ATOM 680 C CA . GLN A 1 89 ? -14.990 -6.360 -0.701 1.00 94.44 89 GLN A CA 1
ATOM 681 C C . GLN A 1 89 ? -16.142 -6.862 0.174 1.00 94.44 89 GLN A C 1
ATOM 683 O O . GLN A 1 89 ? -16.433 -6.245 1.197 1.00 94.44 89 GLN A O 1
ATOM 688 N N . GLY A 1 90 ? -16.749 -8.001 -0.172 1.00 95.50 90 GLY A N 1
ATOM 689 C CA . GLY A 1 90 ? -17.797 -8.626 0.638 1.00 95.50 90 GLY A CA 1
ATOM 690 C C . GLY A 1 90 ? -17.310 -8.982 2.044 1.00 95.50 90 GLY A C 1
ATOM 691 O O . GLY A 1 90 ? -17.956 -8.629 3.031 1.00 95.50 90 GLY A O 1
ATOM 692 N N . ALA A 1 91 ? -16.127 -9.592 2.152 1.00 95.19 91 ALA A N 1
ATOM 693 C CA . ALA A 1 91 ? -15.519 -9.918 3.440 1.00 95.19 91 ALA A CA 1
ATOM 694 C C . ALA A 1 91 ? -15.250 -8.663 4.290 1.00 95.19 91 ALA A C 1
ATOM 696 O O . ALA A 1 91 ? -15.543 -8.654 5.486 1.00 95.19 91 ALA A O 1
ATOM 697 N N . LEU A 1 92 ? -14.748 -7.584 3.680 1.00 94.00 92 LEU A N 1
ATOM 698 C CA . LEU A 1 92 ? -14.496 -6.315 4.370 1.00 94.00 92 LEU A CA 1
ATOM 699 C C . LEU A 1 92 ? -15.787 -5.628 4.838 1.00 94.00 92 LEU A C 1
ATOM 701 O O . LEU A 1 92 ? -15.784 -5.027 5.910 1.00 94.00 92 LEU A O 1
ATOM 705 N N . ILE A 1 93 ? -16.884 -5.728 4.079 1.00 95.31 93 ILE A N 1
ATOM 706 C CA . ILE A 1 93 ? -18.201 -5.197 4.476 1.00 95.31 93 ILE A CA 1
ATOM 707 C C . ILE A 1 93 ? -18.751 -5.955 5.691 1.00 95.31 93 ILE A C 1
ATOM 709 O O . ILE A 1 93 ? -19.258 -5.342 6.632 1.00 95.31 93 ILE A O 1
ATOM 713 N N . ILE A 1 94 ? -18.632 -7.284 5.707 1.00 96.00 94 ILE A N 1
ATOM 714 C CA . ILE A 1 94 ? -19.072 -8.094 6.852 1.00 96.00 94 ILE A CA 1
ATOM 715 C C . ILE A 1 94 ? -18.204 -7.784 8.077 1.00 96.00 94 ILE A C 1
ATOM 717 O O . ILE A 1 94 ? -18.732 -7.524 9.158 1.00 96.00 94 ILE A O 1
ATOM 721 N N . ALA A 1 95 ? -16.880 -7.750 7.905 1.00 94.25 95 ALA A N 1
ATOM 722 C CA . ALA A 1 95 ? -15.945 -7.433 8.981 1.00 94.25 95 ALA A CA 1
ATOM 723 C C . ALA A 1 95 ? -16.203 -6.041 9.582 1.00 94.25 95 ALA A C 1
ATOM 725 O O . ALA A 1 95 ? -16.241 -5.899 10.805 1.00 94.25 95 ALA A O 1
ATOM 726 N N . SER A 1 96 ? -16.436 -5.024 8.746 1.00 93.56 96 SER A N 1
ATOM 727 C CA . SER A 1 96 ? -16.734 -3.668 9.218 1.00 93.56 96 SER A CA 1
ATOM 728 C C . SER A 1 96 ? -18.076 -3.596 9.945 1.00 93.56 96 SER A C 1
ATOM 730 O O . SER A 1 96 ? -18.159 -2.966 10.995 1.00 93.56 96 SER A O 1
ATOM 732 N N . SER A 1 97 ? -19.099 -4.303 9.458 1.00 95.31 97 SER A N 1
ATOM 733 C CA . SER A 1 97 ? -20.410 -4.379 10.114 1.00 95.31 97 SER A CA 1
ATOM 734 C C . SER A 1 97 ? -20.305 -4.992 11.513 1.00 95.31 97 SER A C 1
ATOM 736 O O . SER A 1 97 ? -20.831 -4.434 12.476 1.00 95.31 97 SER A O 1
ATOM 738 N N . LEU A 1 98 ? -19.559 -6.093 11.657 1.00 93.44 98 LEU A N 1
ATOM 739 C CA . LEU A 1 98 ? -19.289 -6.706 12.961 1.00 93.44 98 LEU A CA 1
ATOM 740 C C . LEU A 1 98 ? -18.545 -5.744 13.893 1.00 93.44 98 LEU A C 1
ATOM 742 O O . LEU A 1 98 ? -18.903 -5.612 15.062 1.00 93.44 98 LEU A O 1
ATOM 746 N N . GLN A 1 99 ? -17.541 -5.035 13.375 1.00 91.31 99 GLN A N 1
ATOM 747 C CA . GLN A 1 99 ? -16.767 -4.080 14.162 1.00 91.31 99 GLN A CA 1
ATOM 748 C C . GLN A 1 99 ? -17.613 -2.882 14.620 1.00 91.31 99 GLN A C 1
ATOM 750 O O . GLN A 1 99 ? -17.452 -2.422 15.749 1.00 91.31 99 GLN A O 1
ATOM 755 N N . ILE A 1 100 ? -18.556 -2.422 13.792 1.00 92.38 100 ILE A N 1
ATOM 756 C CA . ILE A 1 100 ? -19.533 -1.384 14.145 1.00 92.38 100 ILE A CA 1
ATOM 757 C C . ILE A 1 100 ? -20.457 -1.873 15.268 1.00 92.38 100 ILE A C 1
ATOM 759 O O . ILE A 1 100 ? -20.615 -1.170 16.265 1.00 92.38 100 ILE A O 1
ATOM 763 N N . ILE A 1 101 ? -21.021 -3.081 15.152 1.00 93.94 101 ILE A N 1
ATOM 764 C CA . ILE A 1 101 ? -21.903 -3.665 16.179 1.00 93.94 101 ILE A CA 1
ATOM 765 C C . ILE A 1 101 ? -21.161 -3.787 17.516 1.00 93.94 101 ILE A C 1
ATOM 767 O O . ILE A 1 101 ? -21.652 -3.325 18.547 1.00 93.94 101 ILE A O 1
ATOM 771 N N . ILE A 1 102 ? -19.946 -4.347 17.500 1.00 91.81 102 ILE A N 1
ATOM 772 C CA . ILE A 1 102 ? -19.113 -4.490 18.701 1.00 91.81 102 ILE A CA 1
ATOM 773 C C . ILE A 1 102 ? -18.750 -3.113 19.279 1.00 91.81 102 ILE A C 1
ATOM 775 O O . ILE A 1 102 ? -18.794 -2.929 20.497 1.00 91.81 102 ILE A O 1
ATOM 779 N N . GLY A 1 103 ? -18.447 -2.132 18.427 1.00 89.56 103 GLY A N 1
ATOM 780 C CA . GLY A 1 103 ? -18.153 -0.759 18.836 1.00 89.56 103 GLY A CA 1
ATOM 781 C C . GLY A 1 103 ? -19.327 -0.086 19.552 1.00 89.56 103 GLY A C 1
ATOM 782 O O . GLY A 1 103 ? -19.156 0.420 20.661 1.00 89.56 103 GLY A O 1
ATOM 783 N N . TYR A 1 104 ? -20.529 -0.133 18.969 1.00 89.31 104 TYR A N 1
ATOM 784 C CA . TYR A 1 104 ? -21.734 0.451 19.572 1.00 89.31 104 TYR A CA 1
ATOM 785 C C . TYR A 1 104 ? -22.204 -0.291 20.824 1.00 89.31 104 TYR A C 1
ATOM 787 O O . TYR A 1 104 ? -22.752 0.330 21.730 1.00 89.31 104 TYR A O 1
ATOM 795 N N . SER A 1 105 ? -21.942 -1.596 20.919 1.00 91.75 105 SER A N 1
ATOM 796 C CA . SER A 1 105 ? -22.284 -2.395 22.101 1.00 91.75 105 SER A CA 1
ATOM 797 C C . SER A 1 105 ? -21.424 -2.101 23.342 1.00 91.75 105 SER A C 1
ATOM 799 O O . SER A 1 105 ? -21.630 -2.721 24.380 1.00 91.75 105 SER A O 1
ATOM 801 N N . GLN A 1 106 ? -20.428 -1.207 23.244 1.00 86.69 106 GLN A N 1
ATOM 802 C CA . GLN A 1 106 ? -19.459 -0.864 24.301 1.00 86.69 106 GLN A CA 1
ATOM 803 C C . GLN A 1 106 ? -18.612 -2.035 24.840 1.00 86.69 106 GLN A C 1
ATOM 805 O O . GLN A 1 106 ? -17.697 -1.807 25.636 1.00 86.69 106 GLN A O 1
ATOM 810 N N . LEU A 1 107 ? -18.812 -3.264 24.348 1.00 87.94 107 LEU A N 1
ATOM 811 C CA . LEU A 1 107 ? -17.971 -4.431 24.638 1.00 87.94 107 LEU A CA 1
ATOM 812 C C . LEU A 1 107 ? -16.494 -4.144 24.361 1.00 87.94 107 LEU A C 1
ATOM 814 O O . LEU A 1 107 ? -15.627 -4.577 25.120 1.00 87.94 107 LEU A O 1
ATOM 818 N N . TRP A 1 108 ? -16.201 -3.347 23.328 1.00 83.88 108 TRP A N 1
ATOM 819 C CA . TRP A 1 108 ? -14.835 -2.931 23.018 1.00 83.88 108 TRP A CA 1
ATOM 820 C C . TRP A 1 108 ? -14.150 -2.191 24.177 1.00 83.88 108 TRP A C 1
ATOM 822 O O . TRP A 1 108 ? -12.959 -2.382 24.403 1.00 83.88 108 TRP A O 1
ATOM 832 N N . GLY A 1 109 ? -14.891 -1.399 24.961 1.00 82.12 109 GLY A N 1
ATOM 833 C CA . GLY A 1 109 ? -14.356 -0.709 26.137 1.00 82.12 109 GLY A CA 1
ATOM 834 C C . GLY A 1 109 ? -13.938 -1.683 27.240 1.00 82.12 109 GLY A C 1
ATOM 835 O O . GLY A 1 109 ? -12.872 -1.527 27.833 1.00 82.12 109 GLY A O 1
ATOM 836 N N . ILE A 1 110 ? -14.712 -2.749 27.449 1.00 85.00 110 ILE A N 1
ATOM 837 C CA . ILE A 1 110 ? -14.391 -3.806 28.419 1.00 85.00 110 ILE A CA 1
ATOM 838 C C . ILE A 1 110 ? -13.136 -4.561 27.970 1.00 85.00 110 ILE A C 1
ATOM 840 O O . ILE A 1 110 ? -12.206 -4.727 28.758 1.00 85.00 11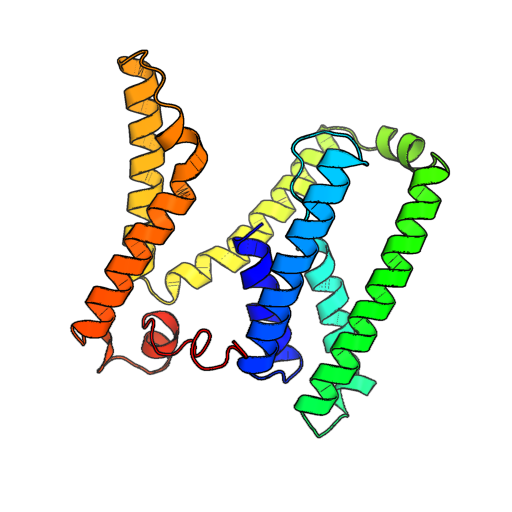0 ILE A O 1
ATOM 844 N N . PHE A 1 111 ? -13.066 -4.944 26.690 1.00 82.38 111 PHE A N 1
ATOM 845 C CA . PHE A 1 111 ? -11.886 -5.601 26.126 1.00 82.38 111 PHE A CA 1
ATOM 846 C C . PHE A 1 111 ? -10.642 -4.708 26.157 1.00 82.38 111 PHE A C 1
ATOM 848 O O . PHE A 1 111 ? -9.562 -5.184 26.500 1.00 82.38 111 PHE A O 1
ATOM 855 N N . SER A 1 112 ? -10.784 -3.406 25.881 1.00 81.62 112 SER A N 1
ATOM 856 C CA . SER A 1 112 ? -9.667 -2.453 25.908 1.00 81.62 112 SER A CA 1
ATOM 857 C C . SER A 1 112 ? -8.970 -2.378 27.269 1.00 81.62 112 SER A C 1
ATOM 859 O O . SER A 1 112 ? -7.766 -2.146 27.322 1.00 81.62 112 SER A O 1
ATOM 861 N N . ARG A 1 113 ? -9.684 -2.670 28.367 1.00 82.62 113 ARG A N 1
ATOM 862 C CA . ARG A 1 113 ? -9.124 -2.673 29.726 1.00 82.62 113 ARG A CA 1
ATOM 863 C C . ARG A 1 113 ? -8.113 -3.800 29.958 1.00 82.62 113 ARG A C 1
ATOM 865 O O . ARG A 1 113 ? -7.258 -3.669 30.829 1.00 82.62 113 ARG A O 1
ATOM 872 N N . PHE A 1 114 ? -8.183 -4.883 29.184 1.00 83.44 114 PHE A N 1
ATOM 873 C CA . PHE A 1 114 ? -7.216 -5.983 29.259 1.00 83.44 114 PHE A CA 1
ATOM 874 C C . PHE A 1 114 ? -5.903 -5.674 28.536 1.00 83.44 114 PHE A C 1
ATOM 876 O O . PHE A 1 114 ? -4.885 -6.312 28.805 1.00 83.44 114 PHE A O 1
ATOM 883 N N . PHE A 1 115 ? -5.896 -4.687 27.641 1.00 84.94 115 PHE A N 1
ATOM 884 C CA . PHE A 1 115 ? -4.697 -4.299 26.919 1.00 84.94 115 PHE A CA 1
ATOM 885 C C . PHE A 1 115 ? -3.872 -3.318 27.750 1.00 84.94 115 PHE A C 1
ATOM 887 O O . PHE A 1 115 ? -4.067 -2.104 27.708 1.00 84.94 115 PHE A O 1
ATOM 894 N N . SER A 1 116 ? -2.917 -3.851 28.508 1.00 87.88 116 SER A N 1
ATOM 895 C CA . SER A 1 116 ? -1.910 -3.025 29.167 1.00 87.88 116 SER A CA 1
ATOM 896 C C . SER A 1 116 ? -0.864 -2.529 28.150 1.00 87.88 116 SER A C 1
ATOM 898 O O . SER A 1 116 ? -0.562 -3.233 27.177 1.00 87.88 116 SER A O 1
ATOM 900 N N . PRO A 1 117 ? -0.245 -1.352 28.368 1.00 86.25 117 PRO A N 1
ATOM 901 C CA . PRO A 1 117 ? 0.857 -0.867 27.530 1.00 86.25 117 PRO A CA 1
ATOM 902 C C . PRO A 1 117 ? 2.013 -1.873 27.419 1.00 86.25 117 PRO A C 1
ATOM 904 O O . PRO A 1 117 ? 2.630 -1.991 26.364 1.00 86.25 117 PRO A O 1
ATOM 907 N N . LEU A 1 118 ? 2.247 -2.648 28.485 1.00 90.12 118 LEU A N 1
ATOM 908 C CA . LEU A 1 118 ? 3.226 -3.738 28.542 1.00 90.12 118 LEU A CA 1
ATOM 909 C C . LEU A 1 118 ? 2.935 -4.864 27.540 1.00 90.12 118 LEU A C 1
ATOM 911 O O . LEU A 1 118 ? 3.873 -5.424 26.983 1.00 90.12 118 LEU A O 1
ATOM 915 N N . GLY A 1 119 ? 1.663 -5.184 27.288 1.00 88.19 119 GLY A N 1
ATOM 916 C CA . GLY A 1 119 ? 1.274 -6.178 26.284 1.00 88.19 119 GLY A CA 1
ATOM 917 C C . GLY A 1 119 ? 1.219 -5.611 24.864 1.00 88.19 119 GLY A C 1
ATOM 918 O O . GLY A 1 119 ? 1.589 -6.289 23.909 1.00 88.19 119 GLY A O 1
ATOM 919 N N . MET A 1 120 ? 0.796 -4.353 24.711 1.00 88.69 120 MET A N 1
ATOM 920 C CA . MET A 1 120 ? 0.642 -3.727 23.393 1.00 88.69 120 MET A CA 1
ATOM 921 C C . MET A 1 120 ? 1.969 -3.309 22.757 1.00 88.69 120 MET A C 1
ATOM 923 O O . MET A 1 120 ? 2.118 -3.428 21.541 1.00 88.69 120 MET A O 1
ATOM 927 N N . ALA A 1 121 ? 2.940 -2.835 23.544 1.00 91.75 121 ALA A N 1
ATOM 928 C CA . ALA A 1 121 ? 4.210 -2.354 23.003 1.00 91.75 121 ALA A CA 1
ATOM 929 C C . ALA A 1 121 ? 4.985 -3.437 22.219 1.00 91.75 121 ALA A C 1
ATOM 931 O O . ALA A 1 121 ? 5.379 -3.154 21.085 1.00 91.75 121 ALA A O 1
ATOM 932 N N . PRO A 1 122 ? 5.138 -4.684 22.717 1.00 93.25 122 PRO A N 1
ATOM 933 C CA . PRO A 1 122 ? 5.756 -5.760 21.943 1.00 93.25 122 PRO A CA 1
ATOM 934 C C . PRO A 1 122 ? 4.985 -6.096 20.667 1.00 93.25 122 PRO A C 1
ATOM 936 O O . PRO A 1 122 ? 5.596 -6.306 19.625 1.00 93.25 122 PRO A O 1
ATOM 939 N N . VAL A 1 123 ? 3.649 -6.111 20.715 1.00 89.38 123 VAL A N 1
ATOM 940 C CA . VAL A 1 123 ? 2.813 -6.431 19.547 1.00 89.38 123 VAL A CA 1
ATOM 941 C C . VAL A 1 123 ? 2.990 -5.381 18.453 1.00 89.38 123 VAL A C 1
ATOM 943 O O . VAL A 1 123 ? 3.252 -5.726 17.303 1.00 89.38 123 VAL A O 1
ATOM 946 N N . ILE A 1 124 ? 2.911 -4.096 18.806 1.00 88.38 124 ILE A N 1
ATOM 947 C CA . ILE A 1 124 ? 3.123 -2.993 17.860 1.00 88.38 124 ILE A CA 1
ATOM 948 C C . ILE A 1 124 ? 4.563 -3.013 17.331 1.00 88.38 124 ILE A C 1
ATOM 950 O O . ILE A 1 124 ? 4.774 -2.840 16.130 1.00 88.38 124 ILE A O 1
ATOM 954 N N . GLY A 1 125 ? 5.542 -3.285 18.199 1.00 91.56 125 GLY A N 1
ATOM 955 C CA . GLY A 1 125 ? 6.945 -3.438 17.818 1.00 91.56 125 GLY A CA 1
ATOM 956 C C . GLY A 1 125 ? 7.154 -4.556 16.796 1.00 91.56 125 GLY A C 1
ATOM 957 O O . GLY A 1 125 ? 7.771 -4.326 15.760 1.00 91.56 125 GLY A O 1
ATOM 958 N N . LEU A 1 126 ? 6.577 -5.738 17.026 1.00 90.00 126 LEU A N 1
ATOM 959 C CA . LEU A 1 126 ? 6.655 -6.875 16.104 1.00 90.00 126 LEU A CA 1
ATOM 960 C C . LEU A 1 126 ? 5.964 -6.593 14.767 1.00 90.00 126 LEU A C 1
ATOM 962 O O . LEU A 1 126 ? 6.491 -6.962 13.720 1.00 90.00 126 LEU A O 1
ATOM 966 N N . VAL A 1 127 ? 4.821 -5.901 14.774 1.00 86.94 127 VAL A N 1
ATOM 967 C CA . VAL A 1 127 ? 4.153 -5.469 13.534 1.00 86.94 127 VAL A CA 1
ATOM 968 C C . VAL A 1 127 ? 5.037 -4.487 12.759 1.00 86.94 127 VAL A C 1
ATOM 970 O O . VAL A 1 127 ? 5.203 -4.638 11.549 1.00 86.94 127 VAL A O 1
ATOM 973 N N . GLY A 1 128 ? 5.645 -3.514 13.443 1.00 86.31 128 GLY A N 1
ATOM 974 C CA . GLY A 1 128 ? 6.571 -2.557 12.836 1.00 86.31 128 GLY A CA 1
ATOM 975 C C . GLY A 1 128 ? 7.814 -3.228 12.248 1.00 86.31 128 GLY A C 1
ATOM 976 O O . GLY A 1 128 ? 8.151 -2.987 11.090 1.00 86.31 128 GLY A O 1
ATOM 977 N N . LEU A 1 129 ? 8.453 -4.123 13.007 1.00 88.56 129 LEU A N 1
ATOM 978 C CA . LEU A 1 129 ? 9.614 -4.893 12.552 1.00 88.56 129 LEU A CA 1
ATOM 979 C C . LEU A 1 129 ? 9.265 -5.820 11.382 1.00 88.56 129 LEU A C 1
ATOM 981 O O . LEU A 1 129 ? 10.030 -5.905 10.427 1.00 88.56 129 LEU A O 1
ATOM 985 N N . GLY A 1 130 ? 8.089 -6.452 11.397 1.00 85.94 130 GLY A N 1
ATOM 986 C CA . GLY A 1 130 ? 7.624 -7.283 10.284 1.00 85.94 130 GLY A CA 1
ATOM 987 C C . GLY A 1 130 ? 7.387 -6.485 8.996 1.00 85.94 130 GLY A C 1
ATOM 988 O O . GLY A 1 130 ? 7.663 -6.971 7.898 1.00 85.94 130 GLY A O 1
ATOM 989 N N . LEU A 1 131 ? 6.912 -5.240 9.107 1.00 81.94 131 LEU A N 1
ATOM 990 C CA . LEU A 1 131 ? 6.809 -4.333 7.959 1.00 81.94 131 LEU A CA 1
ATOM 991 C C . LEU A 1 131 ? 8.186 -3.884 7.465 1.00 81.94 131 LEU A C 1
ATOM 993 O O . LEU A 1 131 ? 8.390 -3.791 6.254 1.00 81.94 131 LEU A O 1
ATOM 997 N N . PHE A 1 132 ? 9.128 -3.640 8.377 1.00 85.62 132 PHE A N 1
ATOM 998 C CA . PHE A 1 132 ? 10.504 -3.297 8.029 1.00 85.62 132 PHE A CA 1
ATOM 999 C C . PHE A 1 132 ? 11.196 -4.434 7.268 1.00 85.62 132 PHE A C 1
ATOM 1001 O O . PHE A 1 132 ? 11.767 -4.186 6.210 1.00 85.62 132 PHE A O 1
ATOM 1008 N N . ASP A 1 133 ? 11.061 -5.677 7.732 1.00 85.44 133 ASP A N 1
ATOM 1009 C CA . ASP A 1 133 ? 11.630 -6.865 7.081 1.00 85.44 133 ASP A CA 1
ATOM 1010 C C . ASP A 1 133 ? 11.109 -7.060 5.645 1.00 85.44 133 ASP A C 1
ATOM 1012 O O . ASP A 1 133 ? 11.835 -7.468 4.745 1.00 85.44 133 ASP A O 1
ATOM 1016 N N . ARG A 1 134 ? 9.853 -6.681 5.385 1.00 81.06 134 ARG A N 1
ATOM 1017 C CA . ARG A 1 134 ? 9.256 -6.722 4.038 1.00 81.06 134 ARG A CA 1
ATOM 1018 C C . ARG A 1 134 ? 9.651 -5.524 3.171 1.00 81.06 134 ARG A C 1
ATOM 1020 O O . ARG A 1 134 ? 9.804 -5.671 1.960 1.00 81.06 134 ARG A O 1
ATOM 1027 N N . GLY A 1 135 ? 9.749 -4.336 3.765 1.00 81.31 135 GLY A N 1
ATOM 1028 C CA . GLY A 1 135 ? 9.985 -3.079 3.051 1.00 81.31 135 GLY A CA 1
ATOM 1029 C C . GLY A 1 135 ? 11.457 -2.815 2.734 1.00 81.31 135 GLY A C 1
ATOM 1030 O O . GLY A 1 135 ? 11.778 -2.354 1.641 1.00 81.31 135 GLY A O 1
ATOM 1031 N N . PHE A 1 136 ? 12.366 -3.132 3.655 1.00 85.75 136 PHE A N 1
ATOM 1032 C CA . PHE A 1 136 ? 13.792 -2.836 3.520 1.00 85.75 136 PHE A CA 1
ATOM 1033 C C . PHE A 1 136 ? 14.462 -3.561 2.334 1.00 85.75 136 PHE A C 1
ATOM 1035 O O . PHE A 1 136 ? 15.171 -2.903 1.568 1.00 85.75 136 PHE A O 1
ATOM 1042 N N . PRO A 1 137 ? 14.186 -4.854 2.061 1.00 86.38 137 PRO A N 1
ATOM 1043 C CA . PRO A 1 137 ? 14.723 -5.530 0.878 1.00 86.38 137 PRO A CA 1
ATOM 1044 C C . PRO A 1 137 ? 14.279 -4.893 -0.444 1.00 86.38 137 PRO A C 1
ATOM 1046 O O . PRO A 1 137 ? 15.006 -4.964 -1.434 1.00 86.38 137 PRO A O 1
ATOM 1049 N N . ALA A 1 138 ? 13.111 -4.236 -0.475 1.00 82.56 138 ALA A N 1
ATOM 1050 C CA . ALA A 1 138 ? 12.637 -3.551 -1.674 1.00 82.56 138 ALA A CA 1
ATOM 1051 C C . ALA A 1 138 ? 13.529 -2.353 -2.040 1.00 82.56 138 ALA A C 1
ATOM 1053 O O . ALA A 1 138 ? 13.781 -2.129 -3.223 1.00 82.56 138 ALA A O 1
ATOM 1054 N N . VAL A 1 139 ? 14.073 -1.650 -1.040 1.00 84.56 139 VAL A N 1
ATOM 1055 C CA . VAL A 1 139 ? 15.062 -0.573 -1.230 1.00 84.56 139 VAL A CA 1
ATOM 1056 C C . VAL A 1 139 ? 16.363 -1.132 -1.820 1.00 84.56 139 VAL A C 1
ATOM 1058 O O . VAL A 1 139 ? 16.975 -0.512 -2.687 1.00 84.56 139 VAL A O 1
ATOM 1061 N N . GLY A 1 140 ? 16.749 -2.345 -1.416 1.00 82.75 140 GLY A N 1
ATOM 1062 C CA . GLY A 1 140 ? 17.933 -3.042 -1.927 1.00 82.75 140 GLY A CA 1
ATOM 1063 C C . GLY A 1 140 ? 17.839 -3.484 -3.393 1.00 82.75 140 GLY A C 1
ATOM 1064 O O . GLY A 1 140 ? 18.873 -3.667 -4.032 1.00 82.75 140 GLY A O 1
ATOM 1065 N N . ASN A 1 141 ? 16.634 -3.607 -3.967 1.00 84.00 141 ASN A N 1
ATOM 1066 C CA . ASN A 1 141 ? 16.481 -3.933 -5.394 1.00 84.00 141 ASN A CA 1
ATOM 1067 C C . ASN A 1 141 ? 17.044 -2.834 -6.310 1.00 84.00 141 ASN A C 1
ATOM 1069 O O . ASN A 1 141 ? 17.431 -3.128 -7.442 1.00 84.00 141 ASN A O 1
ATOM 1073 N N . CYS A 1 142 ? 17.103 -1.590 -5.825 1.00 85.06 142 CYS A N 1
ATOM 1074 C CA . CYS A 1 142 ? 17.762 -0.487 -6.506 1.00 85.06 142 CYS A CA 1
ATOM 1075 C C . CYS A 1 142 ? 18.639 0.312 -5.540 1.00 85.06 142 CYS A C 1
ATOM 1077 O O . CYS A 1 142 ? 18.272 1.390 -5.072 1.00 85.06 142 CYS A O 1
ATOM 1079 N N . VAL A 1 143 ? 19.829 -0.217 -5.256 1.00 85.31 143 VAL A N 1
ATOM 1080 C CA . VAL A 1 143 ? 20.764 0.386 -4.296 1.00 85.31 143 VAL A CA 1
ATOM 1081 C C . VAL A 1 143 ? 21.175 1.818 -4.670 1.00 85.31 143 VAL A C 1
ATOM 1083 O O . VAL A 1 143 ? 21.345 2.658 -3.790 1.00 85.31 143 VAL A O 1
ATOM 1086 N N . GLU A 1 144 ? 21.260 2.115 -5.971 1.00 85.56 144 GLU A N 1
ATOM 1087 C CA . GLU A 1 144 ? 21.664 3.422 -6.504 1.00 85.56 144 GLU A CA 1
ATOM 1088 C C . GLU A 1 144 ? 20.653 4.538 -6.182 1.00 85.56 144 GLU A C 1
ATOM 1090 O O . GLU A 1 144 ? 21.050 5.683 -6.011 1.00 85.56 144 GLU A O 1
ATOM 1095 N N . ILE A 1 145 ? 19.362 4.212 -6.036 1.00 86.50 145 ILE A N 1
ATOM 1096 C CA . ILE A 1 145 ? 18.309 5.158 -5.615 1.00 86.50 145 ILE A CA 1
ATOM 1097 C C . ILE A 1 145 ? 18.061 5.041 -4.103 1.00 86.50 145 ILE A C 1
ATOM 1099 O O . ILE A 1 145 ? 17.832 6.037 -3.413 1.00 86.50 145 ILE A O 1
ATOM 1103 N N . GLY A 1 146 ? 18.145 3.820 -3.573 1.00 86.25 146 GLY A N 1
ATOM 1104 C CA . GLY A 1 146 ? 17.867 3.507 -2.178 1.00 86.25 146 GLY A CA 1
ATOM 1105 C C . GLY A 1 146 ? 18.858 4.120 -1.189 1.00 86.25 146 GLY A C 1
ATOM 1106 O O . GLY A 1 146 ? 18.433 4.685 -0.182 1.00 86.25 146 GLY A O 1
ATOM 1107 N N . ILE A 1 147 ? 20.167 4.064 -1.468 1.00 90.31 147 ILE A N 1
ATOM 1108 C CA . ILE A 1 147 ? 21.184 4.659 -0.583 1.00 90.31 147 ILE A CA 1
ATOM 1109 C C . ILE A 1 147 ? 21.021 6.184 -0.495 1.00 90.31 147 ILE A C 1
ATOM 1111 O O . ILE A 1 147 ? 20.929 6.683 0.629 1.00 90.31 147 ILE A O 1
ATOM 1115 N N . PRO A 1 148 ? 20.923 6.940 -1.611 1.00 90.31 148 PRO A N 1
ATOM 1116 C CA . PRO A 1 148 ? 20.661 8.375 -1.546 1.00 90.31 148 PRO A CA 1
ATOM 1117 C C . PRO A 1 148 ? 19.381 8.715 -0.784 1.00 90.31 148 PRO A C 1
ATOM 1119 O O . PRO A 1 148 ? 19.377 9.668 -0.011 1.00 90.31 148 PRO A O 1
ATOM 1122 N N . MET A 1 149 ? 18.318 7.919 -0.938 1.00 89.00 149 MET A N 1
ATOM 1123 C CA . MET A 1 149 ? 17.071 8.122 -0.198 1.00 89.00 149 MET A CA 1
ATOM 1124 C C . MET A 1 149 ? 17.268 7.979 1.314 1.00 89.00 149 MET A C 1
ATOM 1126 O O . MET A 1 149 ? 16.800 8.830 2.070 1.00 89.00 149 MET A O 1
ATOM 1130 N N . LEU A 1 150 ? 17.973 6.936 1.763 1.00 88.81 150 LEU A N 1
ATOM 1131 C CA . LEU A 1 150 ? 18.259 6.722 3.184 1.00 88.81 150 LEU A CA 1
ATOM 1132 C C . LEU A 1 150 ? 19.178 7.808 3.746 1.00 88.81 150 LEU A C 1
ATOM 1134 O O . LEU A 1 150 ? 18.889 8.358 4.805 1.00 88.81 150 LEU A O 1
ATOM 1138 N N . LEU A 1 151 ? 20.248 8.158 3.028 1.00 89.75 151 LEU A N 1
ATOM 1139 C CA . LEU A 1 151 ? 21.171 9.217 3.439 1.00 89.75 151 LEU A CA 1
ATOM 1140 C C . LEU A 1 151 ? 20.474 10.573 3.523 1.00 89.75 151 LEU A C 1
ATOM 1142 O O . LEU A 1 151 ? 20.685 11.303 4.486 1.00 89.75 151 LEU A O 1
ATOM 1146 N N . MET A 1 152 ? 19.617 10.898 2.555 1.00 87.44 152 MET A N 1
ATOM 1147 C CA . MET A 1 152 ? 18.859 12.146 2.553 1.00 87.44 152 MET A CA 1
ATOM 1148 C C . MET A 1 152 ? 17.842 12.191 3.696 1.00 87.44 152 MET A C 1
ATOM 1150 O O . MET A 1 152 ? 17.714 13.220 4.355 1.00 87.44 152 MET A O 1
ATOM 1154 N N . LEU A 1 153 ? 17.157 11.079 3.971 1.00 87.38 153 LEU A N 1
ATOM 1155 C CA . LEU A 1 153 ? 16.189 10.988 5.063 1.00 87.38 153 LEU A CA 1
ATOM 1156 C C . LEU A 1 153 ? 16.864 11.095 6.437 1.00 87.38 153 LEU A C 1
ATOM 1158 O O . LEU A 1 153 ? 16.399 11.852 7.288 1.00 87.38 153 LEU A O 1
ATOM 1162 N N . ILE A 1 154 ? 17.983 10.392 6.640 1.00 87.25 154 ILE A N 1
ATOM 1163 C CA . ILE A 1 154 ? 18.792 10.503 7.862 1.00 87.25 154 ILE A CA 1
ATOM 1164 C C . ILE A 1 154 ? 19.353 11.922 7.979 1.00 87.25 154 ILE A C 1
ATOM 1166 O O . ILE A 1 154 ? 19.224 12.539 9.030 1.00 87.25 154 ILE A O 1
ATOM 1170 N N . GLY A 1 155 ? 19.913 12.466 6.898 1.00 85.31 155 GLY A N 1
ATOM 1171 C CA . GLY A 1 155 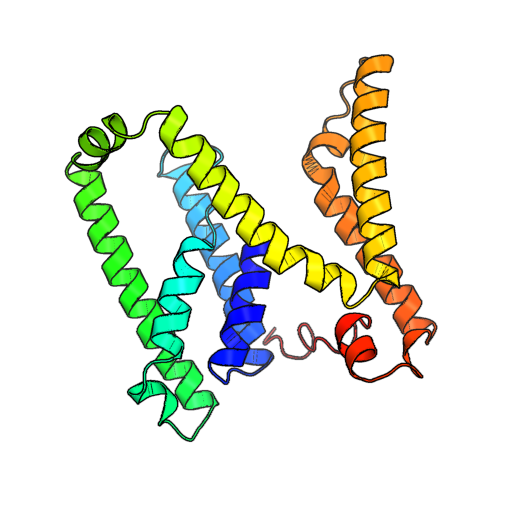? 20.471 13.813 6.855 1.00 85.31 155 GLY A CA 1
ATOM 1172 C C . GLY A 1 155 ? 19.445 14.873 7.241 1.00 85.31 155 GLY A C 1
ATOM 1173 O O . GLY A 1 155 ? 19.696 15.651 8.151 1.00 85.31 155 GLY A O 1
ATOM 1174 N N . LEU A 1 156 ? 18.257 14.864 6.631 1.00 80.25 156 LEU A N 1
ATOM 1175 C CA . LEU A 1 156 ? 17.188 15.805 6.974 1.00 80.25 156 LEU A CA 1
ATOM 1176 C C . LEU A 1 156 ? 16.691 15.615 8.410 1.00 80.25 156 LEU A C 1
ATOM 1178 O O . LEU A 1 156 ? 16.510 16.602 9.113 1.00 80.25 156 LEU A O 1
ATOM 1182 N N . SER A 1 157 ? 16.535 14.376 8.883 1.00 79.31 157 SER A N 1
ATOM 1183 C CA . SER A 1 157 ? 16.105 14.120 10.263 1.00 79.31 157 SER A CA 1
ATOM 1184 C C . SER A 1 157 ? 17.127 14.606 11.300 1.00 79.31 157 SER A C 1
ATOM 1186 O O . SER A 1 157 ? 16.738 15.161 12.324 1.00 79.31 157 SER A O 1
ATOM 1188 N N . GLN A 1 158 ? 18.422 14.403 11.051 1.00 78.69 158 GLN A N 1
ATOM 1189 C CA . GLN A 1 158 ? 19.500 14.785 11.969 1.00 78.69 158 GLN A CA 1
ATOM 1190 C C . GLN A 1 158 ? 19.801 16.287 11.902 1.00 78.69 158 GLN A C 1
ATOM 1192 O O . GLN A 1 158 ? 20.018 16.915 12.934 1.00 78.69 158 GLN A O 1
ATOM 1197 N N . VAL A 1 159 ? 19.773 16.887 10.707 1.00 72.75 159 VAL A N 1
ATOM 1198 C CA . VAL A 1 159 ? 19.988 18.331 10.516 1.00 72.75 159 VAL A CA 1
ATOM 1199 C C . VAL A 1 159 ? 18.837 19.135 11.111 1.00 72.75 159 VAL A C 1
ATOM 1201 O O . VAL A 1 159 ? 19.100 20.143 11.758 1.00 72.75 159 VAL A O 1
ATOM 1204 N N . VAL A 1 160 ? 17.583 18.685 10.969 1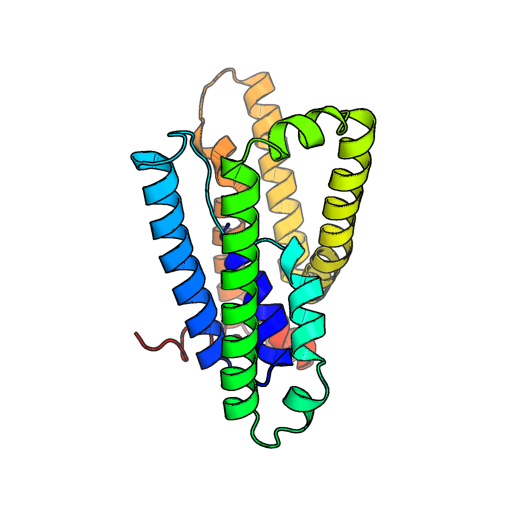.00 67.12 160 VAL A N 1
ATOM 1205 C CA . VAL A 1 160 ? 16.435 19.319 11.642 1.00 67.12 160 VAL A CA 1
ATOM 1206 C C . VAL A 1 160 ? 16.588 19.225 13.159 1.00 67.12 160 VAL A C 1
ATOM 1208 O O . VAL A 1 160 ? 16.433 20.236 13.836 1.00 67.12 160 VAL A O 1
ATOM 1211 N N . TYR A 1 161 ? 16.976 18.062 13.693 1.00 67.19 161 TYR A N 1
ATOM 1212 C CA . TYR A 1 161 ? 17.228 17.898 15.128 1.00 67.19 161 TYR A CA 1
ATOM 1213 C C . TYR A 1 161 ? 18.354 18.818 15.634 1.00 67.19 161 TYR A C 1
ATOM 1215 O O . TYR A 1 161 ? 18.190 19.514 16.635 1.00 67.19 161 TYR A O 1
ATOM 1223 N N . TYR A 1 162 ? 19.479 18.880 14.915 1.00 69.00 162 TYR A N 1
ATOM 1224 C CA . TYR A 1 162 ? 20.619 19.729 15.262 1.00 69.00 162 TYR A CA 1
ATOM 1225 C C . TYR A 1 162 ? 20.284 21.225 15.166 1.00 69.00 162 TYR A C 1
ATOM 1227 O O . TYR A 1 162 ? 20.599 21.992 16.075 1.00 69.00 162 TYR A O 1
ATOM 1235 N N . TYR A 1 163 ? 19.603 21.648 14.097 1.00 65.12 163 TYR A N 1
ATOM 1236 C CA . TYR A 1 163 ? 19.204 23.041 13.891 1.00 65.12 163 TYR A CA 1
ATOM 1237 C C . TYR A 1 163 ? 18.141 23.493 14.901 1.00 65.12 163 TYR A C 1
ATOM 1239 O O . TYR A 1 163 ? 18.223 24.610 15.411 1.00 65.12 163 TYR A O 1
ATOM 1247 N N . TYR A 1 164 ? 17.187 22.624 15.247 1.00 61.84 164 TYR A N 1
ATOM 1248 C CA . TYR A 1 164 ? 16.201 22.880 16.300 1.00 61.84 164 TYR A CA 1
ATOM 1249 C C . TYR A 1 164 ? 16.870 23.040 17.672 1.00 61.84 164 TYR A C 1
ATOM 1251 O O . TYR A 1 164 ? 16.575 23.993 18.392 1.00 61.84 164 TYR A O 1
ATOM 1259 N N . PHE A 1 165 ? 17.833 22.170 18.002 1.00 63.41 165 PHE A N 1
ATOM 1260 C CA . PHE A 1 165 ? 18.568 22.234 19.267 1.00 63.41 165 PHE A CA 1
ATOM 1261 C C . PHE A 1 165 ? 19.414 23.512 19.407 1.00 63.41 165 PHE A C 1
ATOM 1263 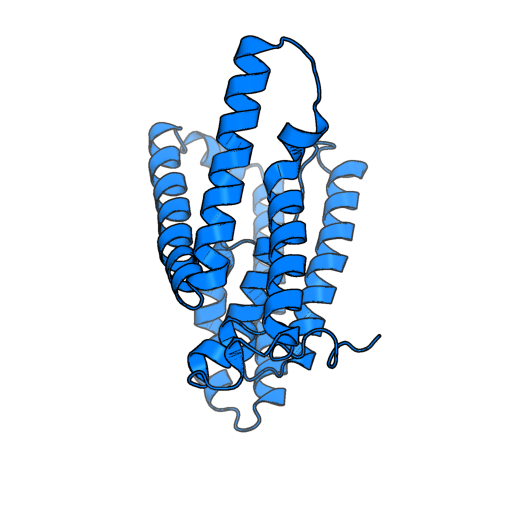O O . PHE A 1 165 ? 19.512 24.057 20.504 1.00 63.41 165 PHE A O 1
ATOM 1270 N N . PHE A 1 166 ? 20.007 24.012 18.315 1.00 61.69 166 PHE A N 1
ATOM 1271 C CA . PHE A 1 166 ? 20.920 25.163 18.357 1.00 61.69 166 PHE A CA 1
ATOM 1272 C C . PHE A 1 166 ? 20.286 26.522 18.024 1.00 61.69 166 PHE A C 1
ATOM 1274 O O . PHE A 1 166 ? 20.806 27.544 18.465 1.00 61.69 166 PHE A O 1
ATOM 1281 N N . SER A 1 167 ? 19.221 26.576 17.214 1.00 60.81 167 SER A N 1
ATOM 1282 C CA . SER A 1 167 ? 18.783 27.836 16.588 1.00 60.81 167 SER A CA 1
ATOM 1283 C C . SER A 1 167 ? 17.466 28.412 17.112 1.00 60.81 167 SER A C 1
ATOM 1285 O O . SER A 1 167 ? 17.153 29.543 16.751 1.00 60.81 167 SER A O 1
ATOM 1287 N N . GLN A 1 168 ? 16.712 27.701 17.967 1.00 58.38 168 GLN A N 1
ATOM 1288 C CA . GLN A 1 168 ? 15.488 28.198 18.638 1.00 58.38 168 GLN A CA 1
ATOM 1289 C C . GLN A 1 168 ? 14.488 28.926 17.703 1.00 58.38 168 GLN A C 1
ATOM 1291 O O . GLN A 1 168 ? 13.709 29.773 18.134 1.00 58.38 168 GLN A O 1
ATOM 1296 N N . LYS A 1 169 ? 14.537 28.630 16.397 1.00 56.31 169 LYS A N 1
ATOM 1297 C CA . LYS A 1 169 ? 13.706 29.238 15.359 1.00 56.31 169 LYS A CA 1
ATOM 1298 C C . LYS A 1 169 ? 12.705 28.209 14.869 1.00 56.31 169 LYS A C 1
ATOM 1300 O O . LYS A 1 169 ? 13.072 27.237 14.207 1.00 56.31 169 LYS A O 1
ATOM 1305 N N . ASP A 1 170 ? 11.439 28.481 15.155 1.00 54.31 170 ASP A N 1
ATOM 1306 C CA . ASP A 1 170 ? 10.294 27.682 14.735 1.00 54.31 170 ASP A CA 1
ATOM 1307 C C . ASP A 1 170 ? 10.119 27.749 13.212 1.00 54.31 170 ASP A C 1
ATOM 1309 O O . ASP A 1 170 ? 9.407 28.598 12.674 1.00 54.31 170 ASP A O 1
ATOM 1313 N N . THR A 1 171 ? 10.762 26.838 12.483 1.00 56.19 171 THR A N 1
ATOM 1314 C CA . THR A 1 171 ? 10.435 26.578 11.073 1.00 56.19 171 THR A CA 1
ATOM 1315 C C . THR A 1 171 ? 9.725 25.224 10.959 1.00 56.19 171 THR A C 1
ATOM 1317 O O . THR A 1 171 ? 10.336 24.219 10.601 1.00 56.19 171 THR A O 1
ATOM 1320 N N . PRO A 1 172 ? 8.403 25.162 11.225 1.00 58.69 172 PRO A N 1
ATOM 1321 C CA . PRO A 1 172 ? 7.661 23.900 11.359 1.00 58.69 172 PRO A CA 1
ATOM 1322 C C . PRO A 1 172 ? 7.496 23.116 10.043 1.00 58.69 172 PRO A C 1
ATOM 1324 O O . PRO A 1 172 ? 6.928 22.025 10.032 1.00 58.69 172 PRO A O 1
ATOM 1327 N N . ILE A 1 173 ? 7.938 23.671 8.910 1.00 60.53 173 ILE A N 1
ATOM 1328 C CA . ILE A 1 173 ? 7.720 23.102 7.573 1.00 60.53 173 ILE A CA 1
ATOM 1329 C C . ILE A 1 173 ? 8.650 21.910 7.315 1.00 60.53 173 ILE A C 1
ATOM 1331 O O . ILE A 1 173 ? 8.190 20.873 6.834 1.00 60.53 173 ILE A O 1
ATOM 1335 N N . PHE A 1 174 ? 9.936 22.024 7.664 1.00 58.47 174 PHE A N 1
ATOM 1336 C CA . PHE A 1 174 ? 10.914 20.950 7.442 1.00 58.47 174 PHE A CA 1
ATOM 1337 C C . PHE A 1 174 ? 10.733 19.769 8.403 1.00 58.47 174 PHE A C 1
ATOM 1339 O O . PHE A 1 174 ? 11.097 18.645 8.070 1.00 58.47 174 PHE A O 1
ATOM 1346 N N . GLU A 1 175 ? 10.109 20.004 9.556 1.00 62.12 175 GLU A N 1
ATOM 1347 C CA . GLU A 1 175 ? 9.867 18.988 10.581 1.00 62.12 175 GLU A CA 1
ATOM 1348 C C . GLU A 1 175 ? 8.635 18.119 10.277 1.00 62.12 175 GLU A C 1
ATOM 1350 O O . GLU A 1 175 ? 8.631 16.915 10.529 1.00 62.12 175 GLU A O 1
ATOM 1355 N N . ARG A 1 176 ? 7.588 18.701 9.674 1.00 65.81 176 ARG A N 1
ATOM 1356 C CA . ARG A 1 176 ? 6.311 18.000 9.445 1.00 65.81 176 ARG A CA 1
ATOM 1357 C C . ARG A 1 176 ? 6.280 17.150 8.178 1.00 65.81 176 ARG A C 1
ATOM 1359 O O . ARG A 1 176 ? 5.532 16.174 8.129 1.00 65.81 176 ARG A O 1
ATOM 1366 N N . PHE A 1 177 ? 7.075 17.492 7.161 1.00 75.62 177 PHE A N 1
ATOM 1367 C CA . PHE A 1 177 ? 7.037 16.822 5.852 1.00 75.62 177 PHE A CA 1
ATOM 1368 C C . PHE A 1 177 ? 8.392 16.332 5.296 1.00 75.62 177 PHE A C 1
ATOM 1370 O O . PHE A 1 177 ? 8.539 16.278 4.070 1.00 75.62 177 PHE A O 1
ATOM 1377 N N . PRO A 1 178 ? 9.373 15.903 6.119 1.00 78.44 178 PRO A N 1
ATOM 1378 C CA . PRO A 1 178 ? 10.695 15.515 5.617 1.00 78.44 178 PRO A CA 1
ATOM 1379 C C . PRO A 1 178 ? 10.610 14.354 4.619 1.00 78.44 178 PRO A C 1
ATOM 1381 O O . PRO A 1 178 ? 11.286 14.360 3.593 1.00 78.44 178 PRO A O 1
ATOM 1384 N N . VAL A 1 179 ? 9.709 13.395 4.860 1.00 81.81 179 VAL A N 1
ATOM 1385 C CA . VAL A 1 179 ? 9.509 12.234 3.982 1.00 81.81 179 VAL A CA 1
ATOM 1386 C C . VAL A 1 179 ? 8.996 12.643 2.598 1.00 81.81 179 VAL A C 1
ATOM 1388 O O . VAL A 1 179 ? 9.488 12.127 1.599 1.00 81.81 179 VAL A O 1
ATOM 1391 N N . LEU A 1 180 ? 8.044 13.580 2.507 1.00 83.25 180 LEU A N 1
ATOM 1392 C CA . LEU A 1 180 ? 7.501 14.023 1.213 1.00 83.25 180 LEU A CA 1
ATOM 1393 C C . LEU A 1 180 ? 8.554 14.767 0.385 1.00 83.25 180 LEU A C 1
ATOM 1395 O O . LEU A 1 180 ? 8.657 14.547 -0.822 1.00 83.25 180 LEU A O 1
ATOM 1399 N N . ILE A 1 181 ? 9.366 15.601 1.040 1.00 83.69 181 ILE A N 1
ATOM 1400 C CA . ILE A 1 181 ? 10.477 16.313 0.398 1.00 83.69 181 ILE A CA 1
ATOM 1401 C C . ILE A 1 181 ? 11.516 15.310 -0.120 1.00 83.69 181 ILE A C 1
ATOM 1403 O O . ILE A 1 181 ? 11.884 15.377 -1.292 1.00 83.69 181 ILE A O 1
ATOM 1407 N N . CYS A 1 182 ? 11.925 14.338 0.707 1.00 86.88 182 CYS A N 1
ATOM 1408 C CA . CYS A 1 182 ? 12.849 13.274 0.298 1.00 86.88 182 CYS A CA 1
ATOM 1409 C C . CYS A 1 182 ? 12.335 12.529 -0.935 1.00 86.88 182 CYS A C 1
ATOM 1411 O O . CYS A 1 182 ? 13.053 12.392 -1.920 1.00 86.88 182 CYS A O 1
ATOM 1413 N N . VAL A 1 183 ? 11.080 12.069 -0.895 1.00 87.75 183 VAL A N 1
ATOM 1414 C CA . VAL A 1 183 ? 10.475 11.308 -1.996 1.00 87.75 183 VAL A CA 1
ATOM 1415 C C . VAL A 1 183 ? 10.437 12.135 -3.279 1.00 87.75 183 VAL A C 1
ATOM 1417 O O . VAL A 1 183 ? 10.751 11.608 -4.339 1.00 87.75 183 VAL A O 1
ATOM 1420 N N . THR A 1 184 ? 10.117 13.427 -3.194 1.00 88.31 184 THR A N 1
ATOM 1421 C CA . THR A 1 184 ? 10.045 14.312 -4.368 1.00 88.31 184 THR A CA 1
ATOM 1422 C C . THR A 1 184 ? 11.421 14.514 -5.002 1.00 88.31 184 THR A C 1
ATOM 1424 O O . THR A 1 184 ? 11.574 14.362 -6.213 1.00 88.31 184 THR A O 1
ATOM 1427 N N . VAL A 1 185 ? 12.444 14.801 -4.192 1.00 90.19 185 VAL A N 1
ATOM 1428 C CA . VAL A 1 185 ? 13.817 15.011 -4.680 1.00 90.19 185 VAL A CA 1
ATOM 1429 C C . VAL A 1 185 ? 14.402 13.725 -5.260 1.00 90.19 185 VAL A C 1
ATOM 1431 O O . VAL A 1 185 ? 14.964 13.744 -6.355 1.00 90.19 185 VAL A O 1
ATOM 1434 N N . ILE A 1 186 ? 14.223 12.596 -4.573 1.00 90.75 186 ILE A N 1
ATOM 1435 C CA . ILE A 1 186 ? 14.688 11.289 -5.048 1.00 90.75 186 ILE A CA 1
ATOM 1436 C C . ILE A 1 186 ? 13.957 10.869 -6.324 1.00 90.75 186 ILE A C 1
ATOM 1438 O O . ILE A 1 186 ? 14.573 10.303 -7.226 1.00 90.75 186 ILE A O 1
ATOM 1442 N N . TRP A 1 187 ? 12.666 11.180 -6.446 1.00 89.94 187 TRP A N 1
ATOM 1443 C CA . TRP A 1 187 ? 11.928 10.925 -7.676 1.00 89.94 187 TRP A CA 1
ATOM 1444 C C . TRP A 1 187 ? 12.509 11.723 -8.852 1.00 89.94 187 TRP A C 1
ATOM 1446 O O . TRP A 1 187 ? 12.822 11.126 -9.881 1.00 89.94 187 TRP A O 1
ATOM 1456 N N . ILE A 1 188 ? 12.774 13.027 -8.690 1.00 90.69 188 ILE A N 1
ATOM 1457 C CA . ILE A 1 188 ? 13.433 13.846 -9.728 1.00 90.69 188 ILE A CA 1
ATOM 1458 C C . ILE A 1 188 ? 14.809 13.266 -10.089 1.00 90.69 188 ILE A C 1
ATOM 1460 O O . ILE A 1 188 ? 15.124 13.098 -11.267 1.00 90.69 188 ILE A O 1
ATOM 1464 N N . TYR A 1 189 ? 15.607 12.895 -9.086 1.00 89.00 189 TYR A N 1
ATOM 1465 C CA . TYR A 1 189 ? 16.905 12.249 -9.285 1.00 89.00 189 TYR A CA 1
ATOM 1466 C C . TYR A 1 189 ? 16.790 10.953 -10.109 1.00 89.00 189 TYR A C 1
ATOM 1468 O O . TYR A 1 189 ? 17.536 10.756 -11.069 1.00 89.00 189 TYR A O 1
ATOM 1476 N N . SER A 1 190 ? 15.805 10.104 -9.804 1.00 87.38 190 SER A N 1
ATOM 1477 C CA . SER A 1 190 ? 15.563 8.859 -10.544 1.00 87.38 190 SER A CA 1
ATOM 1478 C C . SER A 1 190 ? 15.137 9.090 -12.000 1.00 87.38 190 SER A C 1
ATOM 1480 O O . SER A 1 190 ? 15.536 8.334 -12.891 1.00 87.38 190 SER A O 1
ATOM 1482 N N . VAL A 1 191 ? 14.385 10.163 -12.274 1.00 88.19 191 VAL A N 1
ATOM 1483 C CA . VAL A 1 191 ? 14.011 10.565 -13.638 1.00 88.19 191 VAL A CA 1
ATOM 1484 C C . VAL A 1 191 ? 15.247 10.986 -14.430 1.00 88.19 191 VAL A C 1
ATOM 1486 O O . VAL A 1 191 ? 15.421 10.533 -15.561 1.00 88.19 191 VAL A O 1
ATOM 1489 N N . ILE A 1 192 ? 16.141 11.779 -13.832 1.00 88.75 192 ILE A N 1
ATOM 1490 C CA . ILE A 1 192 ? 17.388 12.221 -14.476 1.00 88.75 192 ILE A CA 1
ATOM 1491 C C . ILE A 1 192 ? 18.279 11.020 -14.818 1.00 88.75 192 ILE A C 1
ATOM 1493 O O . ILE A 1 192 ? 18.770 10.923 -15.941 1.00 88.75 192 ILE A O 1
ATOM 1497 N N . LEU A 1 193 ? 18.447 10.069 -13.894 1.00 85.62 193 LEU A N 1
ATOM 1498 C CA . LEU A 1 193 ? 19.229 8.851 -14.145 1.00 85.62 193 LEU A CA 1
ATOM 1499 C C . LEU A 1 193 ? 18.618 7.963 -15.237 1.00 85.62 193 LEU A C 1
ATOM 1501 O O . LEU A 1 193 ? 19.342 7.370 -16.040 1.00 85.62 193 LEU A O 1
ATOM 1505 N N . THR A 1 194 ? 17.286 7.887 -15.285 1.00 85.50 194 THR A N 1
ATOM 1506 C CA . THR A 1 194 ? 16.569 7.136 -16.323 1.00 85.50 194 THR A CA 1
ATOM 1507 C C . THR A 1 194 ? 16.753 7.793 -17.695 1.00 85.50 194 THR A C 1
ATOM 1509 O O . THR A 1 194 ? 17.075 7.097 -18.658 1.00 85.50 194 THR A O 1
ATOM 1512 N N . ALA A 1 195 ? 16.634 9.122 -17.781 1.00 85.69 195 ALA A N 1
ATOM 1513 C CA . ALA A 1 195 ? 16.858 9.884 -19.012 1.00 85.69 195 ALA A CA 1
ATOM 1514 C C . ALA A 1 195 ? 18.326 9.842 -19.474 1.00 85.69 195 ALA A C 1
ATOM 1516 O O . ALA A 1 195 ? 18.594 9.750 -20.669 1.00 85.69 195 ALA A O 1
ATOM 1517 N N . GLY A 1 196 ? 19.275 9.833 -18.533 1.00 83.94 196 GLY A N 1
ATOM 1518 C CA . GLY A 1 196 ? 20.710 9.698 -18.797 1.00 83.94 196 GLY A CA 1
ATOM 1519 C C . GLY A 1 196 ? 21.151 8.305 -19.266 1.00 83.94 196 GLY A C 1
ATOM 1520 O O . GLY A 1 196 ? 22.335 8.090 -19.502 1.00 83.94 196 GLY A O 1
ATOM 1521 N N . GLY A 1 197 ? 20.233 7.339 -19.391 1.00 81.81 197 GLY A N 1
ATOM 1522 C CA . GLY A 1 197 ? 20.527 6.007 -19.926 1.00 81.81 197 GLY A CA 1
ATOM 1523 C C . GLY A 1 197 ? 21.333 5.096 -18.993 1.00 81.81 197 GLY A C 1
ATOM 1524 O O . GLY A 1 197 ? 21.742 4.014 -19.422 1.00 81.81 197 GLY A O 1
ATOM 1525 N N . ALA A 1 198 ? 21.510 5.474 -17.719 1.00 78.75 198 ALA A N 1
ATOM 1526 C CA . ALA A 1 198 ? 22.314 4.738 -16.735 1.00 78.75 198 ALA A CA 1
ATOM 1527 C C . ALA A 1 198 ? 21.872 3.269 -16.566 1.00 78.75 198 ALA A C 1
ATOM 1529 O O . ALA A 1 198 ? 22.679 2.382 -16.288 1.00 78.75 198 ALA A O 1
ATOM 1530 N N . TYR A 1 199 ? 20.585 2.994 -16.803 1.00 78.81 199 TYR A N 1
ATOM 1531 C CA . TYR A 1 199 ? 19.976 1.676 -16.628 1.00 78.81 199 TYR A CA 1
ATOM 1532 C C . TYR A 1 199 ? 19.738 0.897 -17.927 1.00 78.81 199 TYR A C 1
ATOM 1534 O O . TYR A 1 199 ? 19.275 -0.238 -17.862 1.00 78.81 199 TYR A O 1
ATOM 1542 N N . SER A 1 200 ? 20.038 1.450 -19.107 1.00 75.25 200 SER A N 1
ATOM 1543 C CA . SER A 1 200 ? 19.662 0.828 -20.392 1.00 75.25 200 SER A CA 1
ATOM 1544 C C . SER A 1 200 ? 20.396 -0.486 -20.698 1.00 75.25 200 SER A C 1
ATOM 1546 O O . SER A 1 200 ? 19.841 -1.341 -21.381 1.00 75.25 200 SER A O 1
ATOM 1548 N N . HIS A 1 201 ? 21.595 -0.688 -20.141 1.00 77.62 201 HIS A N 1
ATOM 1549 C CA . HIS A 1 201 ? 22.424 -1.889 -20.354 1.00 77.62 201 HIS A CA 1
ATOM 1550 C C . HIS A 1 201 ? 22.487 -2.817 -19.127 1.00 77.62 201 HIS A C 1
ATOM 1552 O O . HIS A 1 201 ? 23.320 -3.717 -19.052 1.00 77.62 201 HIS A O 1
ATOM 1558 N N . ARG A 1 202 ? 21.631 -2.589 -18.125 1.00 80.94 202 ARG A N 1
ATOM 1559 C CA . ARG A 1 202 ? 21.568 -3.401 -16.898 1.00 80.94 202 ARG A CA 1
ATOM 1560 C C . ARG A 1 202 ? 20.611 -4.592 -17.068 1.00 80.94 202 ARG A C 1
ATOM 1562 O O . ARG A 1 202 ? 19.747 -4.543 -17.940 1.00 80.94 202 ARG A O 1
ATOM 1569 N N . PRO A 1 203 ? 20.707 -5.650 -16.243 1.00 82.50 203 PRO A N 1
ATOM 1570 C CA . PRO A 1 203 ? 19.759 -6.766 -16.286 1.00 82.50 203 PRO A CA 1
ATOM 1571 C C . PRO A 1 203 ? 18.309 -6.305 -16.061 1.00 82.50 203 PRO A C 1
ATOM 1573 O O . PRO A 1 203 ? 18.048 -5.368 -15.304 1.00 82.50 203 PRO A O 1
ATOM 1576 N N . THR A 1 204 ? 17.350 -6.992 -16.688 1.00 79.06 204 THR A N 1
ATOM 1577 C CA . THR A 1 204 ? 15.909 -6.653 -16.692 1.00 79.06 204 THR A CA 1
ATOM 1578 C C . THR A 1 204 ? 15.314 -6.462 -15.297 1.00 79.06 204 THR A C 1
ATOM 1580 O O . THR A 1 204 ? 14.502 -5.563 -15.095 1.00 79.06 204 THR A O 1
ATOM 1583 N N . ARG A 1 205 ? 15.759 -7.236 -14.300 1.00 78.25 205 ARG A N 1
ATOM 1584 C CA . ARG A 1 205 ? 15.331 -7.075 -12.899 1.00 78.25 205 ARG A CA 1
ATOM 1585 C C . ARG A 1 205 ? 15.690 -5.694 -12.329 1.00 78.25 205 ARG A C 1
ATOM 1587 O O . ARG A 1 205 ? 14.868 -5.076 -11.652 1.00 78.25 205 ARG A O 1
ATOM 1594 N N . THR A 1 206 ? 16.890 -5.200 -12.631 1.00 77.31 206 THR A N 1
ATOM 1595 C CA . THR A 1 206 ? 17.350 -3.861 -12.238 1.00 77.31 206 THR A CA 1
ATOM 1596 C C . THR A 1 206 ? 16.627 -2.789 -13.044 1.00 77.31 206 THR A C 1
ATOM 1598 O O . THR A 1 206 ? 16.216 -1.785 -12.477 1.00 77.31 206 THR A O 1
ATOM 1601 N N . GLN A 1 207 ? 16.381 -3.020 -14.337 1.00 78.44 207 GLN A N 1
ATOM 1602 C CA . GLN A 1 207 ? 15.617 -2.079 -15.163 1.00 78.44 207 GLN A CA 1
ATOM 1603 C C . GLN A 1 207 ? 14.186 -1.878 -14.651 1.00 78.44 207 GLN A C 1
ATOM 1605 O O . GLN A 1 207 ? 13.729 -0.744 -14.571 1.00 78.44 207 GLN A O 1
ATOM 1610 N N . ASN A 1 208 ? 13.505 -2.953 -14.250 1.00 79.44 208 ASN A N 1
ATOM 1611 C CA . ASN A 1 208 ? 12.138 -2.882 -13.727 1.00 79.44 208 ASN A CA 1
ATOM 1612 C C . ASN A 1 208 ? 12.048 -2.187 -12.360 1.00 79.44 208 ASN A C 1
ATOM 1614 O O . ASN A 1 208 ? 10.998 -1.651 -12.027 1.00 79.44 208 ASN A O 1
ATOM 1618 N N . SER A 1 209 ? 13.123 -2.217 -11.565 1.00 80.88 209 SER A N 1
ATOM 1619 C CA . SER A 1 209 ? 13.132 -1.657 -10.204 1.00 80.88 209 SER A CA 1
ATOM 1620 C C . SER A 1 209 ? 13.691 -0.233 -10.144 1.00 80.88 209 SER A C 1
ATOM 1622 O O . SER A 1 209 ? 13.259 0.553 -9.310 1.00 80.88 209 SER A O 1
ATOM 1624 N N . CYS A 1 210 ? 14.668 0.092 -10.997 1.00 81.19 210 CYS A N 1
ATOM 1625 C CA . CYS A 1 210 ? 15.390 1.365 -10.967 1.00 81.19 210 CYS A CA 1
ATOM 1626 C C . CYS A 1 210 ? 14.884 2.397 -11.975 1.00 81.19 210 CYS A C 1
ATOM 1628 O O . CYS A 1 210 ? 15.154 3.583 -11.803 1.00 81.19 210 CYS A O 1
ATOM 1630 N N . ARG A 1 211 ? 14.193 1.979 -13.044 1.00 81.38 211 ARG A N 1
ATOM 1631 C CA . ARG A 1 211 ? 13.702 2.924 -14.050 1.00 81.38 211 ARG A CA 1
ATOM 1632 C C . ARG A 1 211 ? 12.293 3.400 -13.731 1.00 81.38 211 ARG A C 1
ATOM 1634 O O . ARG A 1 211 ? 11.431 2.621 -13.330 1.00 81.38 211 ARG A O 1
ATOM 1641 N N . THR A 1 212 ? 12.043 4.675 -13.997 1.00 80.31 212 THR A N 1
ATOM 1642 C CA . THR A 1 212 ? 10.737 5.309 -13.778 1.00 80.31 212 THR A CA 1
ATOM 1643 C C . THR A 1 212 ? 9.723 5.038 -14.894 1.00 80.31 212 THR A C 1
ATOM 1645 O O . THR A 1 212 ? 8.522 5.154 -14.664 1.00 80.31 212 THR A O 1
ATOM 1648 N N . ASP A 1 213 ? 10.171 4.630 -16.084 1.00 76.69 213 ASP A N 1
ATOM 1649 C CA . ASP A 1 213 ? 9.338 4.420 -17.279 1.00 76.69 213 ASP A CA 1
ATOM 1650 C C . ASP A 1 213 ? 8.670 3.036 -17.349 1.00 76.69 213 ASP A C 1
ATOM 1652 O O . ASP A 1 213 ? 7.706 2.848 -18.085 1.00 76.69 213 ASP A O 1
ATOM 1656 N N . ARG A 1 214 ? 9.144 2.057 -16.570 1.00 74.06 214 ARG A N 1
ATOM 1657 C CA . ARG A 1 214 ? 8.674 0.658 -16.626 1.00 74.06 214 ARG A CA 1
ATOM 1658 C C . ARG A 1 214 ? 7.462 0.351 -15.751 1.00 74.06 214 ARG A C 1
ATOM 1660 O O . ARG A 1 214 ? 6.903 -0.735 -15.862 1.00 74.06 214 ARG A O 1
ATOM 1667 N N . ALA A 1 215 ? 7.052 1.279 -14.889 1.00 68.38 215 ALA A N 1
ATOM 1668 C CA . ALA A 1 215 ? 5.952 1.048 -13.958 1.00 68.38 215 ALA A CA 1
ATOM 1669 C C . ALA A 1 215 ? 4.565 1.075 -14.631 1.00 68.38 215 ALA A C 1
ATOM 1671 O O . ALA A 1 215 ? 3.607 0.604 -14.027 1.00 68.38 215 ALA A O 1
ATOM 1672 N N . ASN A 1 216 ? 4.439 1.654 -15.837 1.00 74.06 216 ASN A N 1
ATOM 1673 C CA . ASN A 1 216 ? 3.188 1.814 -16.605 1.00 74.06 216 ASN A CA 1
ATOM 1674 C C . ASN A 1 216 ? 1.997 2.420 -15.827 1.00 74.06 216 ASN A C 1
ATOM 1676 O O . ASN A 1 216 ? 0.857 2.374 -16.289 1.00 74.06 2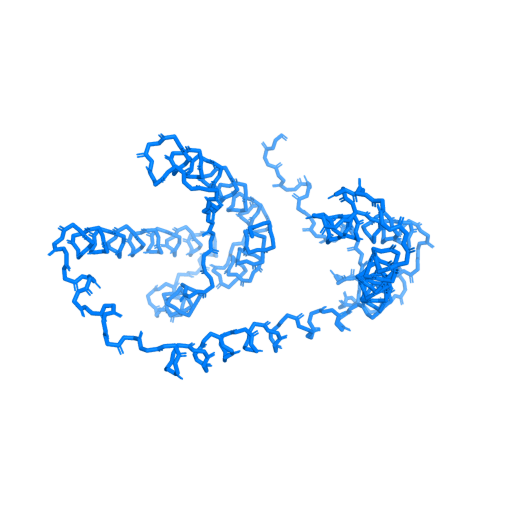16 ASN A O 1
ATOM 1680 N N . LEU A 1 217 ? 2.256 3.026 -14.662 1.00 73.69 217 LEU A N 1
ATOM 1681 C CA . LEU A 1 217 ? 1.227 3.553 -13.762 1.00 73.69 217 LEU A CA 1
ATOM 1682 C C . LEU A 1 217 ? 0.536 4.806 -14.310 1.00 73.69 217 LEU A C 1
ATOM 1684 O O . LEU A 1 217 ? -0.616 5.062 -13.993 1.00 73.69 217 LEU A O 1
ATOM 1688 N N . ILE A 1 218 ? 1.249 5.606 -15.102 1.00 74.44 218 ILE A N 1
ATOM 1689 C CA . ILE A 1 218 ? 0.715 6.845 -15.685 1.00 74.44 218 ILE A CA 1
ATOM 1690 C C . ILE A 1 218 ? 0.063 6.558 -17.040 1.00 74.44 218 ILE A C 1
ATOM 1692 O O . ILE A 1 218 ? -0.984 7.117 -17.342 1.00 74.44 218 ILE A O 1
ATOM 1696 N N . SER A 1 219 ? 0.659 5.670 -17.841 1.00 71.88 219 SER A N 1
ATOM 1697 C CA . SER A 1 219 ? 0.165 5.312 -19.176 1.00 71.88 219 SER A CA 1
ATOM 1698 C C . SER A 1 219 ? -1.093 4.449 -19.148 1.00 71.88 219 SER A C 1
ATOM 1700 O O . SER A 1 219 ? -1.885 4.517 -20.080 1.00 71.88 219 SER A O 1
ATOM 1702 N N . SER A 1 220 ? -1.288 3.647 -18.098 1.00 77.06 220 SER A N 1
ATOM 1703 C CA . SER A 1 220 ? -2.459 2.764 -17.973 1.00 77.06 220 SER A CA 1
ATOM 1704 C C . SER A 1 220 ? -3.574 3.368 -17.110 1.00 77.06 220 SER A C 1
ATOM 1706 O O . SER A 1 220 ? -4.530 2.675 -16.762 1.00 77.06 220 SER A O 1
ATOM 1708 N N . ALA A 1 221 ? -3.444 4.638 -16.717 1.00 74.06 221 ALA A N 1
ATOM 1709 C CA . ALA A 1 221 ? -4.464 5.338 -15.954 1.00 74.06 221 ALA A CA 1
ATOM 1710 C C . ALA A 1 221 ? -5.619 5.772 -16.881 1.00 74.06 221 ALA A C 1
ATOM 1712 O O . ALA A 1 221 ? -5.359 6.235 -17.987 1.00 74.06 221 ALA A O 1
ATOM 1713 N N . PRO A 1 222 ? -6.889 5.640 -16.457 1.00 65.19 222 PRO A N 1
ATOM 1714 C CA . PRO A 1 222 ? -8.056 5.893 -17.309 1.00 65.19 222 PRO A CA 1
ATOM 1715 C C . PRO A 1 222 ? -8.455 7.381 -17.435 1.00 65.19 222 PRO A C 1
ATOM 1717 O O . PRO A 1 222 ? -9.592 7.652 -17.819 1.00 65.19 222 PRO A O 1
ATOM 1720 N N . TRP A 1 223 ? -7.586 8.321 -17.040 1.00 58.25 223 TRP A N 1
ATOM 1721 C CA . TRP A 1 223 ? -7.851 9.768 -17.082 1.00 58.25 223 TRP A CA 1
ATOM 1722 C C . TRP A 1 223 ? -7.600 10.390 -18.458 1.00 58.25 223 TRP A C 1
ATOM 1724 O O . TRP A 1 223 ? -6.724 9.887 -19.196 1.00 58.25 223 TRP A O 1
#

InterPro domains:
  IPR006043 Nucleobase cation symporter 2 family [PF00860] (5-194)

Sequence (223 aa):
MLGTSVMIPSMLVPLMGGTDADKIRVIQTLLFVSGINTLLQALFGTRLPTIVGGSFSYVIPILYIIRDSSLQQIPDPHERFLQTMRAIQGALIIASSLQIIIGYSQLWGIFSRFFSPLGMAPVIGLVGLGLFDRGFPAVGNCVEIGIPMLLMLIGLSQVVYYYYFFSQKDTPIFERFPVLICVTVIWIYSVILTAGGAYSHRPTRTQNSCRTDRANLISSAPW

Foldseek 3Di:
DLCQLLVLLVVQQVLQLHDLLRSLVSSVVQVVVQVVVQVCCCPVNPVDNDGDGDDPVCSVVLVVLSPDPVLVPDPDSVVSSVVSVVVSVVVVVVVVVVVVVCVVVCVVVVVVVPDDPVNVVVVVVVVVVVVCVVVVVLLVLAVVLSVQLVCQLVVLVVVCVVCVVPPVDPPVPSVPPVNVVSVVVSVVVLQVCQVVCVCVPPDPSSCCSRHPPNSCSVVSHPD

Organism: Ensete ventricosum (NCBI:txid4639)

pLDDT: mean 85.02, std 9.03, range [54.31, 96.0]

Radius of gyration: 21.04 Å; chains: 1; bounding box: 45×52×50 Å